Protein AF-K2Q600-F1 (afdb_monomer)

Secondary structure (DSSP, 8-state):
-HHHHHHHHH--HHHHHHHHHTSTT--HHHHHHHTT---HHHHHHHHHHHHHHHHHHHT-------------------HHHHHHHHHHHHHHHHHHHHHHSS--GGGS-HHHHHHHHHHHHHHHHHHHHHHHHHHS-TT-HHHHHHHHHHHHHHHHHHHHHHHHHHHHHHHSSPPP-PPPP-TTS-HHHHHHHHHHHHHHHHHHHHHHHHHHHHHHH---HHHHHHHHHHHHHHHHHHHHHHHHHHHHHHH-

Mean predicted aligned error: 17.0 Å

Sequence (252 aa):
MESIEKWFETLDYNNGVIIYKSLPSAKVRIIQKLERGKSNHNMAQLIKELRLYKSSIQNRSPKPSISTKPKAIPKLTTDKEISIFHKKKALKEASQESIFGSVQYGSLPPELRIRYKDAAQLFYQMCDLKFALNDLDAGSQDHSLSIQLQIEDLDTKREHIWKELHHWQNHKTFLPSSSEVFDDLTPGELFKKRNNLRSQVTKLKKRIDAYYIKVSTETDKHKIRLVERQINRSEKKLHQHTLNIDKINDLL

Radius of gyration: 34.51 Å; Cα contacts (8 Å, |Δi|>4): 132; chains: 1; bounding box: 44×88×77 Å

Solvent-accessible surface area (backbone atoms only — not comparable to full-atom values): 14732 Å² total; per-residue (Å²): 112,67,71,60,57,60,38,72,76,67,66,48,65,71,62,48,52,53,55,47,69,72,39,97,81,56,53,66,74,55,51,62,55,49,73,75,48,96,42,75,68,44,51,54,51,50,53,50,54,55,49,51,52,54,53,61,58,72,68,66,65,84,74,78,84,74,81,76,69,80,76,77,74,78,74,85,70,53,74,66,56,54,54,52,48,52,50,55,49,53,52,50,52,55,48,45,52,65,67,66,64,67,72,57,70,87,79,45,55,74,73,55,46,52,47,55,50,51,39,52,50,42,50,51,53,40,50,53,49,53,50,56,55,68,73,55,59,93,85,49,54,70,60,44,51,52,50,50,52,52,40,50,58,41,49,54,55,31,50,52,46,51,52,46,52,50,44,29,72,78,66,76,46,83,61,64,85,69,56,78,89,63,87,89,54,52,76,70,53,46,53,53,51,41,53,51,39,52,55,48,42,58,54,46,52,58,50,42,53,54,43,56,54,46,50,75,69,56,83,54,68,68,59,36,54,55,46,52,54,50,41,54,57,49,51,37,49,42,50,33,42,49,48,39,41,52,55,50,59,76,75,106

Nearest PDB structures (foldseek):
  4h8s-assembly2_C  TM=2.904E-01  e=1.903E+00  Homo sapiens
  2q13-assembly1_A-2  TM=3.273E-01  e=4.351E+00  Homo sapiens
  2z0o-assembly1_A-2  TM=3.254E-01  e=5.350E+00  Homo sapiens
  5c5b-assembly2_D  TM=3.283E-01  e=6.247E+00  Homo sapiens

Structure (mmCIF, N/CA/C/O backbone):
data_AF-K2Q600-F1
#
_entry.id   AF-K2Q600-F1
#
loop_
_atom_site.group_PDB
_atom_site.id
_atom_site.type_symbol
_atom_site.label_atom_id
_atom_site.label_alt_id
_atom_site.label_comp_id
_atom_site.label_asym_id
_atom_site.label_entity_id
_atom_site.label_seq_id
_atom_site.pdbx_PDB_ins_code
_atom_site.Cartn_x
_atom_site.Cartn_y
_atom_site.Cartn_z
_atom_site.occupancy
_atom_site.B_iso_or_equiv
_atom_site.auth_seq_id
_atom_site.auth_comp_id
_atom_site.auth_asym_id
_atom_site.auth_atom_id
_atom_site.pdbx_PDB_model_num
ATOM 1 N N . MET A 1 1 ? -8.870 59.450 32.598 1.00 59.25 1 MET A N 1
ATOM 2 C CA . MET A 1 1 ? -7.548 58.992 33.090 1.00 59.25 1 MET A CA 1
ATOM 3 C C . MET A 1 1 ? -7.452 59.240 34.587 1.00 59.25 1 MET A C 1
ATOM 5 O O . MET A 1 1 ? -7.325 58.265 35.313 1.00 59.25 1 MET A O 1
ATOM 9 N N . GLU A 1 2 ? -7.685 60.473 35.051 1.00 62.75 2 GLU A N 1
ATOM 10 C CA . GLU A 1 2 ? -7.697 60.807 36.488 1.00 62.75 2 GLU A CA 1
ATOM 11 C C . GLU A 1 2 ? -8.640 59.944 37.340 1.00 62.75 2 GLU A C 1
ATOM 13 O O . GLU A 1 2 ? -8.287 59.564 38.449 1.00 62.75 2 GLU A O 1
ATOM 18 N N . SER A 1 3 ? -9.817 59.575 36.820 1.00 72.62 3 SER A N 1
ATOM 19 C CA . SER A 1 3 ? -10.797 58.766 37.561 1.00 72.62 3 SER A CA 1
ATOM 20 C C . SER A 1 3 ? -10.318 57.341 37.866 1.00 72.62 3 SER A C 1
ATOM 22 O O . SER A 1 3 ? -10.721 56.774 38.872 1.00 72.62 3 SER A O 1
ATOM 24 N N . ILE A 1 4 ? -9.453 56.755 37.024 1.00 77.00 4 ILE A N 1
ATOM 25 C CA . ILE A 1 4 ? -8.895 55.408 37.249 1.00 77.00 4 ILE A CA 1
ATOM 26 C C . ILE A 1 4 ? -7.748 55.477 38.265 1.00 77.00 4 ILE A C 1
ATOM 28 O O . ILE A 1 4 ? -7.599 54.576 39.083 1.00 77.00 4 ILE A O 1
ATOM 32 N N . GLU A 1 5 ? -6.946 56.543 38.236 1.00 80.44 5 GLU A N 1
ATOM 33 C CA . GLU A 1 5 ? -5.821 56.726 39.163 1.00 80.44 5 GLU A CA 1
ATOM 34 C C . GLU A 1 5 ? -6.307 57.042 40.578 1.00 80.44 5 GLU A C 1
ATOM 36 O O . GLU A 1 5 ? -5.912 56.347 41.509 1.00 80.44 5 GLU A O 1
ATOM 41 N N . LYS A 1 6 ? -7.285 57.948 40.712 1.00 80.88 6 LYS A N 1
ATOM 42 C CA . LYS A 1 6 ? -7.987 58.229 41.978 1.00 80.88 6 LYS A CA 1
ATOM 43 C C . LYS A 1 6 ? -8.706 56.990 42.539 1.00 80.88 6 LYS A C 1
ATOM 45 O O . LYS A 1 6 ? -8.853 56.828 43.749 1.00 80.88 6 LYS A O 1
ATOM 50 N N . TRP A 1 7 ? -9.140 56.072 41.671 1.00 86.25 7 TRP A N 1
ATOM 51 C CA . TRP A 1 7 ? -9.742 54.811 42.109 1.00 86.25 7 TRP A CA 1
ATOM 52 C C . TRP A 1 7 ? -8.725 53.826 42.697 1.00 86.25 7 TRP A C 1
ATOM 54 O O . TRP A 1 7 ? -9.039 53.136 43.663 1.00 86.25 7 TRP A O 1
ATOM 64 N N . PHE A 1 8 ? -7.500 53.763 42.164 1.00 84.12 8 PHE A N 1
ATOM 65 C CA . PHE A 1 8 ? -6.463 52.878 42.710 1.00 84.12 8 PHE A CA 1
ATOM 66 C C . PHE A 1 8 ? -6.021 53.264 44.132 1.00 84.12 8 PHE A C 1
ATOM 68 O O . PHE A 1 8 ? -5.470 52.416 44.828 1.00 84.12 8 PHE A O 1
ATOM 75 N N . GLU A 1 9 ? -6.297 54.494 44.569 1.00 83.06 9 GLU A N 1
ATOM 76 C CA . GLU A 1 9 ? -6.053 54.967 45.938 1.00 83.06 9 GLU A CA 1
ATOM 77 C C . GLU A 1 9 ? -7.186 54.586 46.905 1.00 83.06 9 GLU A C 1
ATOM 79 O O . GLU A 1 9 ? -6.935 54.265 48.063 1.00 83.06 9 GLU A O 1
ATOM 84 N N . THR A 1 10 ? -8.435 54.585 46.432 1.00 81.19 10 THR A N 1
ATOM 85 C CA . THR A 1 10 ? -9.632 54.348 47.263 1.00 81.19 10 THR A CA 1
ATOM 86 C C . THR A 1 10 ? -10.101 52.890 47.260 1.00 81.19 10 THR A C 1
ATOM 88 O O . THR A 1 10 ? -10.713 52.443 48.227 1.00 81.19 10 THR A O 1
ATOM 91 N N . LEU A 1 11 ? -9.811 52.137 46.189 1.00 81.75 11 LEU A N 1
ATOM 92 C CA . LEU A 1 11 ? -10.137 50.714 45.995 1.00 81.75 11 LEU A CA 1
ATOM 93 C C . LEU A 1 11 ? -11.596 50.348 46.318 1.00 81.75 11 LEU A C 1
ATOM 95 O O . LEU A 1 11 ? -11.899 49.227 46.740 1.00 81.75 11 LEU A O 1
ATOM 99 N N . ASP A 1 12 ? -12.526 51.274 46.091 1.00 87.31 12 ASP A N 1
ATOM 100 C CA . ASP A 1 12 ? -13.942 51.012 46.314 1.00 87.31 12 ASP A CA 1
ATOM 101 C C . ASP A 1 12 ? -14.540 50.202 45.155 1.00 87.31 12 ASP A C 1
ATOM 103 O O . ASP A 1 12 ? -14.594 50.641 44.006 1.00 87.31 12 ASP A O 1
ATOM 107 N 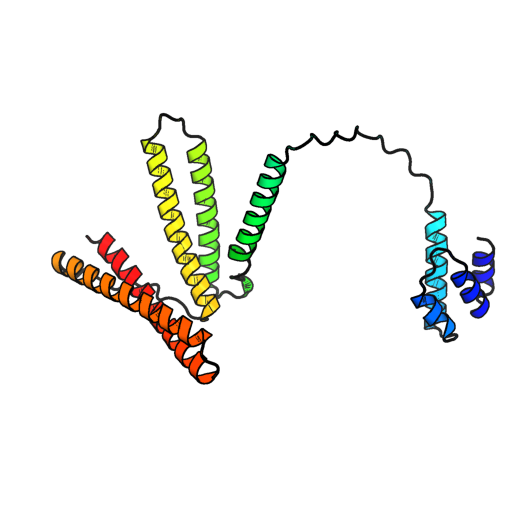N . TYR A 1 13 ? -15.013 48.995 45.455 1.00 87.56 13 TYR A N 1
ATOM 108 C CA . TYR A 1 13 ? -15.454 48.027 44.456 1.00 87.56 13 TYR A CA 1
ATOM 109 C C . TYR A 1 13 ? -16.575 48.567 43.559 1.00 87.56 13 TYR A C 1
ATOM 111 O O . TYR A 1 13 ? -16.488 48.448 42.338 1.00 87.56 13 TYR A O 1
ATOM 119 N N . ASN A 1 14 ? -17.597 49.198 44.141 1.00 85.94 14 ASN A N 1
ATOM 120 C CA . ASN A 1 14 ? -18.774 49.642 43.388 1.00 85.94 14 ASN A CA 1
ATOM 121 C C . ASN A 1 14 ? -18.412 50.755 42.398 1.00 85.94 14 ASN A C 1
ATOM 123 O O . ASN A 1 14 ? -18.767 50.688 41.220 1.00 85.94 14 ASN A O 1
ATOM 127 N N . ASN A 1 15 ? -17.613 51.720 42.855 1.00 87.12 15 ASN A N 1
ATOM 128 C CA . ASN A 1 15 ? -17.086 52.786 42.011 1.00 87.12 15 ASN A CA 1
ATOM 129 C C . ASN A 1 15 ? -16.186 52.245 40.890 1.00 87.12 15 ASN A C 1
ATOM 131 O O . ASN A 1 15 ? -16.276 52.694 39.747 1.00 87.12 15 ASN A O 1
ATOM 135 N N . GLY A 1 16 ? -15.381 51.219 41.168 1.00 86.06 16 GLY A N 1
ATOM 136 C CA . GLY A 1 16 ? -14.512 50.609 40.162 1.00 86.06 16 GLY A CA 1
ATOM 137 C C . GLY A 1 16 ? -15.280 49.889 39.053 1.00 86.06 16 GLY A C 1
ATOM 138 O O . GLY A 1 16 ? -14.900 49.978 37.884 1.00 86.06 16 GLY A O 1
ATOM 139 N N . VAL A 1 17 ? -16.397 49.231 39.382 1.00 87.38 17 VAL A N 1
ATOM 140 C CA . VAL A 1 17 ? -17.271 48.590 38.383 1.00 87.38 17 VAL A CA 1
ATOM 141 C C . VAL A 1 17 ? -17.931 49.631 37.475 1.00 87.38 17 VAL A C 1
ATOM 143 O O . VAL A 1 17 ? -17.979 49.425 36.261 1.00 87.38 17 VAL A O 1
ATOM 146 N N . ILE A 1 18 ? -18.369 50.769 38.027 1.00 87.62 18 ILE A N 1
ATOM 147 C CA . ILE A 1 18 ? -18.926 51.889 37.245 1.00 87.62 18 ILE A CA 1
ATOM 148 C C . ILE A 1 18 ? -17.869 52.446 36.287 1.00 87.62 18 ILE A C 1
ATOM 150 O O . ILE A 1 18 ? -18.133 52.607 35.092 1.00 87.62 18 ILE A O 1
ATOM 154 N N . ILE A 1 19 ? -16.648 52.664 36.785 1.00 88.00 19 ILE A N 1
ATOM 155 C CA . ILE A 1 19 ? -15.522 53.132 35.971 1.00 88.00 19 ILE A CA 1
ATOM 156 C C . ILE A 1 19 ? -15.241 52.140 34.840 1.00 88.00 19 ILE A C 1
ATOM 158 O O . ILE A 1 19 ? -15.162 52.558 33.688 1.00 88.00 19 ILE A O 1
ATOM 162 N N . TYR A 1 20 ? -15.162 50.837 35.125 1.00 88.25 20 TYR A N 1
ATOM 163 C CA . TYR A 1 20 ? -14.922 49.823 34.094 1.00 88.25 20 TYR A CA 1
ATOM 164 C C . TYR A 1 20 ? -16.042 49.775 33.047 1.00 88.25 20 TYR A C 1
ATOM 166 O O . TYR A 1 20 ? -15.752 49.702 31.857 1.00 88.25 20 TYR A O 1
ATOM 174 N N . LYS A 1 21 ? -17.311 49.886 33.460 1.00 88.81 21 LYS A N 1
ATOM 175 C CA . LYS A 1 21 ? -18.474 49.902 32.555 1.00 88.81 21 LYS A CA 1
ATOM 176 C C . LYS A 1 21 ? -18.462 51.093 31.594 1.00 88.81 21 LYS A C 1
ATOM 178 O O . LYS A 1 21 ? -18.941 50.965 30.473 1.00 88.81 21 LYS A O 1
ATOM 183 N N . SER A 1 22 ? -17.884 52.222 32.008 1.00 86.88 22 SER A N 1
ATOM 184 C CA . SER A 1 22 ? -17.743 53.416 31.164 1.00 86.88 22 SER A CA 1
ATOM 185 C C . SER A 1 22 ? -16.635 53.317 30.101 1.00 86.88 22 SER A C 1
ATOM 187 O O . SER A 1 22 ? -16.527 54.195 29.245 1.00 86.88 22 SER A O 1
ATOM 189 N N . LEU A 1 23 ? -15.795 52.271 30.127 1.00 86.56 23 LEU A N 1
ATOM 190 C CA . LEU A 1 23 ? -14.672 52.144 29.197 1.00 86.56 23 LEU A CA 1
ATOM 191 C C . LEU A 1 23 ? -15.109 51.582 27.834 1.00 86.56 23 LEU A C 1
ATOM 193 O O . LEU A 1 23 ? -15.803 50.568 27.781 1.00 86.56 23 LEU A O 1
ATOM 197 N N . PRO A 1 24 ? -14.592 52.119 26.711 1.00 81.00 24 PRO A N 1
ATOM 198 C CA . PRO A 1 24 ? -14.938 51.649 25.364 1.00 81.00 24 PRO A CA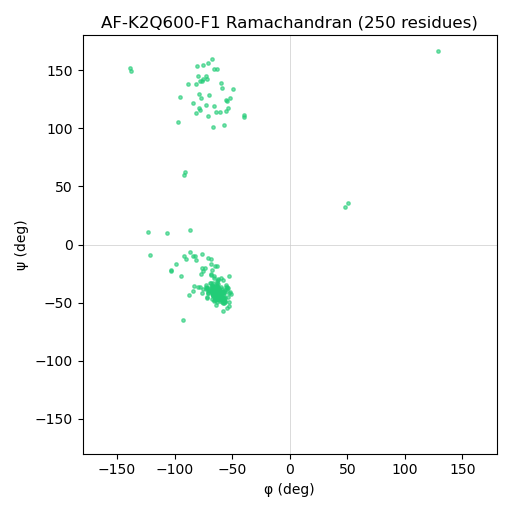 1
ATOM 199 C C . PRO A 1 24 ? -14.416 50.237 25.044 1.00 81.00 24 PRO A C 1
ATOM 201 O O . PRO A 1 24 ? -14.807 49.645 24.045 1.00 81.00 24 PRO A O 1
ATOM 204 N N . SER A 1 25 ? -13.523 49.688 25.873 1.00 80.56 25 SER A N 1
ATOM 205 C CA . SER A 1 25 ? -12.955 48.338 25.715 1.00 80.56 25 SER A CA 1
ATOM 206 C C . SER A 1 25 ? -13.509 47.318 26.720 1.00 80.56 25 SER A C 1
ATOM 208 O O . SER A 1 25 ? -12.981 46.209 26.838 1.00 80.56 25 SER A O 1
ATOM 210 N N . ALA A 1 26 ? -14.561 47.680 27.460 1.00 84.88 26 ALA A N 1
ATOM 211 C CA . ALA A 1 26 ? -15.106 46.845 28.518 1.00 84.88 26 ALA A CA 1
ATOM 212 C C . ALA A 1 26 ? -15.804 45.597 27.958 1.00 84.88 26 ALA A C 1
ATOM 214 O O . ALA A 1 26 ? -16.673 45.663 27.087 1.00 84.88 26 ALA A O 1
ATOM 215 N N . LYS A 1 27 ? -15.439 44.423 28.480 1.00 89.94 27 LYS A N 1
ATOM 216 C CA . LYS A 1 27 ? -16.028 43.151 28.043 1.00 89.94 27 LYS A CA 1
ATOM 217 C C . LYS A 1 27 ? -17.336 42.899 28.788 1.00 89.94 27 LYS A C 1
ATOM 219 O O . LYS A 1 27 ? -17.331 42.731 30.007 1.00 89.94 27 LYS A O 1
ATOM 224 N N . VAL A 1 28 ? -18.434 42.743 28.046 1.00 87.62 28 VAL A N 1
ATOM 225 C CA . VAL A 1 28 ? -19.791 42.506 28.588 1.00 87.62 28 VAL A CA 1
ATOM 226 C C . VAL A 1 28 ? -19.833 41.346 29.592 1.00 87.62 28 VAL A C 1
ATOM 228 O O . VAL A 1 28 ? -20.407 41.474 30.670 1.00 87.62 28 VAL A O 1
ATOM 231 N N . ARG A 1 29 ? -19.149 40.231 29.295 1.00 88.31 29 ARG A N 1
ATOM 232 C CA . ARG A 1 29 ? -19.084 39.057 30.190 1.00 88.31 29 ARG A CA 1
ATOM 233 C C . ARG A 1 29 ? -18.406 39.350 31.532 1.00 88.31 29 ARG A C 1
ATOM 235 O O . ARG A 1 29 ? -18.740 38.727 32.535 1.00 88.31 29 ARG A O 1
ATOM 242 N N . ILE A 1 30 ? -17.437 40.266 31.554 1.00 87.25 30 ILE A N 1
ATOM 243 C CA . ILE A 1 30 ? -16.732 40.649 32.782 1.00 87.25 30 ILE A CA 1
ATOM 244 C C . ILE A 1 30 ? -17.624 41.566 33.616 1.00 87.25 30 ILE A C 1
ATOM 246 O O . ILE A 1 30 ? -17.748 41.337 34.813 1.00 87.25 30 ILE A O 1
ATOM 250 N N . ILE A 1 31 ? -18.318 42.518 32.988 1.00 87.75 31 ILE A N 1
ATOM 251 C CA . ILE A 1 31 ? -19.280 43.404 33.665 1.00 87.75 31 ILE A CA 1
ATOM 252 C C . ILE A 1 31 ? -20.360 42.579 34.376 1.00 87.75 31 ILE A C 1
ATOM 254 O O . ILE A 1 31 ? -20.530 42.716 35.582 1.00 87.75 31 ILE A O 1
ATOM 258 N N . GLN A 1 32 ? -20.990 41.632 33.673 1.00 88.88 32 GLN A N 1
ATOM 259 C CA . GLN A 1 32 ? -22.006 40.744 34.256 1.00 88.88 32 GLN A CA 1
ATOM 260 C C . GLN A 1 32 ? -21.486 39.931 35.448 1.00 88.88 32 GLN A C 1
ATOM 262 O O . GLN A 1 32 ? -22.247 39.582 36.345 1.00 88.88 32 GLN A O 1
ATOM 267 N N . LYS A 1 33 ? -20.193 39.588 35.463 1.00 88.69 33 LYS A N 1
ATOM 268 C CA . LYS A 1 33 ? -19.569 38.861 36.574 1.00 88.69 33 LYS A CA 1
ATOM 269 C C . LYS A 1 33 ? -19.268 39.780 37.760 1.00 88.69 33 LYS A C 1
ATOM 271 O O . LYS A 1 33 ? -19.411 39.346 38.899 1.00 88.69 33 LYS A O 1
ATOM 276 N N . LEU A 1 34 ? -18.863 41.020 37.495 1.00 88.19 34 LEU A N 1
ATOM 277 C CA . LEU A 1 34 ? -18.576 42.023 38.518 1.00 88.19 34 LEU A CA 1
ATOM 278 C C . LEU A 1 34 ? -19.861 42.549 39.186 1.00 88.19 34 LEU A C 1
ATOM 280 O O . LEU A 1 34 ? -19.870 42.765 40.397 1.00 88.19 34 LEU A O 1
ATOM 284 N N . GLU A 1 35 ? -20.962 42.661 38.439 1.00 88.12 35 GLU A N 1
ATOM 285 C CA . GLU A 1 35 ? -22.285 43.065 38.950 1.00 88.12 35 GLU A CA 1
ATOM 286 C C . GLU A 1 35 ? -22.919 42.018 39.891 1.00 88.12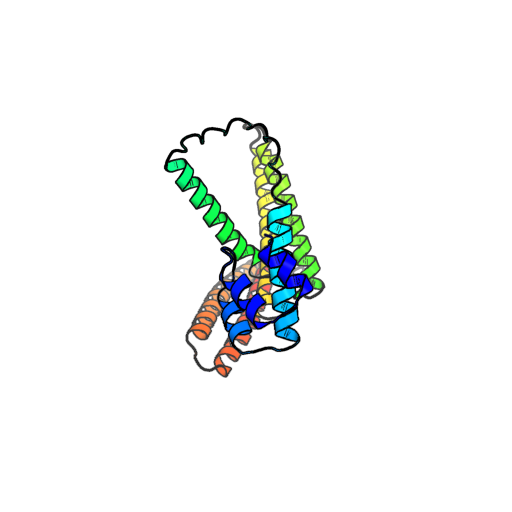 35 GLU A C 1
ATOM 288 O O . GLU A 1 35 ? -23.798 42.357 40.676 1.00 88.12 35 GLU A O 1
ATOM 293 N N . ARG A 1 36 ? -22.442 40.760 39.894 1.00 86.19 36 ARG A N 1
ATOM 294 C CA . ARG A 1 36 ? -22.919 39.702 40.815 1.00 86.19 36 ARG A CA 1
ATOM 295 C C . ARG A 1 36 ? -22.499 39.903 42.274 1.00 86.19 36 ARG A C 1
ATOM 297 O O . ARG A 1 36 ? -22.994 39.189 43.138 1.00 86.19 36 ARG A O 1
ATOM 304 N N . GLY A 1 37 ? -21.582 40.830 42.545 1.00 85.81 37 GLY A N 1
ATOM 305 C CA . GLY A 1 37 ? -21.183 41.200 43.901 1.00 85.81 37 GLY A CA 1
ATOM 306 C C . GLY A 1 37 ? -19.675 41.175 44.147 1.00 85.81 37 GLY A C 1
ATOM 307 O O . GLY A 1 37 ? -18.882 40.644 43.359 1.00 85.81 37 GLY A O 1
ATOM 308 N N . LYS A 1 38 ? -19.282 41.775 45.277 1.00 87.94 38 LYS A N 1
ATOM 309 C CA . LYS A 1 38 ? -17.887 41.893 45.705 1.00 87.94 38 LYS A CA 1
ATOM 310 C C . LYS A 1 38 ? -17.368 40.538 46.188 1.00 87.94 38 LYS A C 1
ATOM 312 O O . LYS A 1 38 ? -17.861 39.967 47.152 1.00 87.94 38 LYS A O 1
ATOM 317 N N . SER A 1 39 ? -16.325 40.054 45.525 1.00 90.00 39 SER A N 1
ATOM 318 C CA . SER A 1 39 ? -15.538 38.882 45.916 1.00 90.00 39 SER A CA 1
ATOM 319 C C . SER A 1 39 ? -14.064 39.195 45.683 1.00 90.00 39 SER A C 1
ATOM 321 O O . SER A 1 39 ? -13.747 39.970 44.779 1.00 90.00 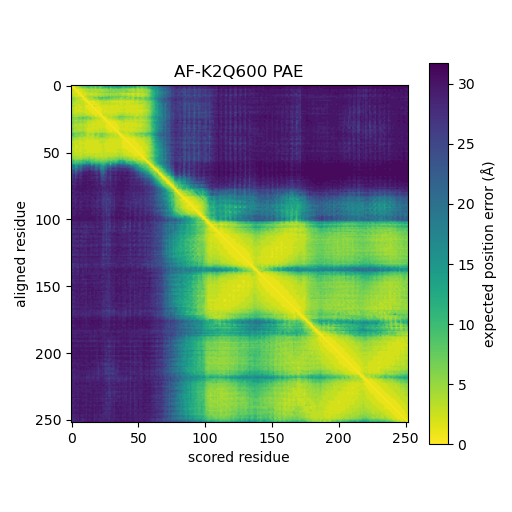39 SER A O 1
ATOM 323 N N . ASN A 1 40 ? -13.156 38.578 46.442 1.00 87.31 40 ASN A N 1
ATOM 324 C CA . ASN A 1 40 ? -11.709 38.753 46.259 1.00 87.31 40 ASN A CA 1
ATOM 325 C C . ASN A 1 40 ? -11.279 38.450 44.815 1.00 87.31 40 ASN A C 1
ATOM 327 O O . ASN A 1 40 ? -10.487 39.187 44.228 1.00 87.31 40 ASN A O 1
ATOM 331 N N . HIS A 1 41 ? -11.884 37.426 44.204 1.00 88.12 41 HIS A N 1
ATOM 332 C CA . HIS A 1 41 ? -11.658 37.076 42.800 1.00 88.12 41 HIS A CA 1
ATOM 333 C C . HIS A 1 41 ? -12.111 38.187 41.845 1.00 88.12 41 HIS A C 1
ATOM 335 O O . HIS A 1 41 ? -11.408 38.543 40.901 1.00 88.12 41 HIS A O 1
ATOM 341 N N . ASN A 1 42 ? -13.293 38.751 42.092 1.00 89.06 42 ASN A N 1
ATOM 342 C CA . ASN A 1 42 ? -13.860 39.812 41.266 1.00 89.06 42 ASN A CA 1
ATOM 343 C C . ASN A 1 42 ? -13.084 41.126 41.422 1.00 89.06 42 ASN A C 1
ATOM 345 O O . ASN A 1 42 ? -12.849 41.815 40.433 1.00 89.06 42 ASN A O 1
ATOM 349 N N . MET A 1 43 ? -12.616 41.436 42.631 1.00 88.50 43 MET A N 1
ATOM 350 C CA . MET A 1 43 ? -11.763 42.594 42.892 1.00 88.50 43 MET A CA 1
ATOM 351 C C . MET A 1 43 ? -10.427 42.481 42.147 1.00 88.50 43 MET A C 1
ATOM 353 O O . MET A 1 43 ? -10.026 43.408 41.446 1.00 88.50 43 MET A O 1
ATOM 357 N N . ALA A 1 44 ? -9.770 41.320 42.216 1.00 88.94 44 ALA A N 1
ATOM 358 C CA . ALA A 1 44 ? -8.534 41.071 41.475 1.00 88.94 44 ALA A CA 1
ATOM 359 C C . ALA A 1 44 ? -8.741 41.173 39.952 1.00 88.94 44 ALA A C 1
ATOM 361 O O . ALA A 1 44 ? -7.908 41.740 39.240 1.00 88.94 44 ALA A O 1
ATOM 362 N N . GLN A 1 45 ? -9.875 40.673 39.452 1.00 90.44 45 GLN A N 1
ATOM 363 C CA . GLN A 1 45 ? -10.230 40.762 38.037 1.00 90.44 45 GLN A CA 1
ATOM 364 C C . GLN A 1 45 ? -10.454 42.215 37.589 1.00 90.44 45 GLN A C 1
ATOM 366 O O . GLN A 1 45 ? -9.968 42.606 36.529 1.00 90.44 45 GLN A O 1
ATOM 371 N N . LEU A 1 46 ? -11.146 43.019 38.400 1.00 90.12 46 LEU A N 1
ATOM 372 C CA . LEU A 1 46 ? -11.381 44.439 38.142 1.00 90.12 46 LEU A CA 1
ATOM 373 C C . LEU A 1 46 ? -10.065 45.231 38.100 1.00 90.12 46 LEU A C 1
ATOM 375 O O . LEU A 1 46 ? -9.813 45.965 37.145 1.00 90.12 46 LEU A O 1
ATOM 379 N N . ILE A 1 47 ? -9.184 45.007 39.080 1.00 89.56 47 ILE A N 1
ATOM 380 C CA . ILE A 1 47 ? -7.841 45.609 39.140 1.00 89.56 47 ILE A CA 1
ATOM 381 C C . ILE A 1 47 ? -7.032 45.269 37.885 1.00 89.56 47 ILE A C 1
ATOM 383 O O . ILE A 1 47 ? -6.410 46.149 37.283 1.00 89.56 47 ILE A O 1
ATOM 387 N N . LYS A 1 48 ? -7.047 43.997 37.470 1.00 91.44 48 LYS A N 1
ATOM 388 C CA . LYS A 1 48 ? -6.323 43.527 36.284 1.00 91.44 48 LYS A CA 1
ATOM 389 C C . LYS A 1 48 ? -6.796 44.240 35.020 1.00 91.44 48 LYS A C 1
ATOM 391 O O . LYS A 1 48 ? -5.970 44.719 34.249 1.00 91.44 48 LYS A O 1
ATOM 396 N N . GLU A 1 49 ? -8.105 44.317 34.809 1.00 88.62 49 GLU A N 1
ATOM 397 C CA . GLU A 1 49 ? -8.681 44.918 33.603 1.00 88.62 49 GLU A CA 1
ATOM 398 C C . GLU A 1 49 ? -8.453 46.440 33.549 1.00 88.62 49 GLU A C 1
ATOM 400 O O . GLU A 1 49 ? -8.063 46.965 32.504 1.00 88.62 49 GLU A O 1
ATOM 405 N N . LEU A 1 50 ? -8.579 47.147 34.678 1.00 87.50 50 LEU A N 1
ATOM 406 C CA . LEU A 1 50 ? -8.270 48.582 34.749 1.00 87.50 50 LEU A CA 1
ATOM 407 C C . LEU A 1 50 ? -6.774 48.870 34.535 1.00 87.50 50 LEU A C 1
ATOM 409 O O . LEU A 1 50 ? -6.421 49.842 33.863 1.00 87.50 50 LEU A O 1
ATOM 413 N N . ARG A 1 51 ? -5.881 48.000 35.030 1.00 87.38 51 ARG A N 1
ATOM 414 C CA . ARG A 1 51 ? -4.431 48.108 34.791 1.00 87.38 51 ARG A CA 1
ATOM 415 C C . ARG A 1 51 ? -4.078 47.865 33.322 1.00 87.38 51 ARG A C 1
ATOM 417 O O . ARG A 1 51 ? -3.293 48.621 32.760 1.00 87.38 51 ARG A O 1
ATOM 424 N N . LEU A 1 52 ? -4.692 46.867 32.684 1.00 85.94 52 LEU A N 1
ATOM 425 C CA . LEU A 1 52 ? -4.516 46.603 31.251 1.00 85.94 52 LEU A CA 1
ATOM 426 C C . LEU A 1 52 ? -4.951 47.796 30.401 1.00 85.94 52 LEU A C 1
ATOM 428 O O . LEU A 1 52 ? -4.249 48.166 29.460 1.00 85.94 52 LEU A O 1
ATOM 432 N N . TYR A 1 53 ? -6.073 48.429 30.751 1.00 82.62 53 TYR A N 1
ATOM 433 C CA . TYR A 1 53 ? -6.535 49.621 30.049 1.00 82.62 53 TYR A CA 1
ATOM 434 C C . TYR A 1 53 ? -5.565 50.798 30.216 1.00 82.62 53 TYR A C 1
ATOM 436 O O . TYR A 1 53 ? -5.215 51.448 29.229 1.00 82.62 53 TYR A O 1
ATOM 444 N N . LYS A 1 54 ? -5.047 51.013 31.434 1.00 81.81 54 LYS A N 1
ATOM 445 C CA . LYS A 1 54 ? -4.006 52.017 31.706 1.00 81.81 54 LYS A CA 1
ATOM 446 C C . LYS A 1 54 ? -2.764 51.789 30.832 1.00 81.81 54 LYS A C 1
ATOM 448 O O . LYS A 1 54 ? -2.319 52.708 30.147 1.00 81.81 54 LYS A O 1
ATOM 453 N N . SER A 1 55 ? -2.258 50.556 30.777 1.00 77.88 55 SER A N 1
ATOM 454 C CA . SER A 1 55 ? -1.089 50.200 29.959 1.00 77.88 55 SER A CA 1
ATOM 455 C C . SER A 1 55 ? -1.357 50.290 28.451 1.00 77.88 55 SER A C 1
ATOM 457 O O . SER A 1 55 ? -0.484 50.695 27.687 1.00 77.88 55 SER A O 1
ATOM 459 N N . SER A 1 56 ? -2.570 49.957 27.999 1.00 72.06 56 SER A N 1
ATOM 460 C CA . SER A 1 56 ? -2.944 50.035 26.582 1.00 72.06 56 SER A CA 1
ATOM 461 C C . SER A 1 56 ? -3.022 51.470 26.057 1.00 72.06 56 SER A C 1
ATOM 463 O O . SER A 1 56 ? -2.869 51.671 24.851 1.00 72.06 56 SER A O 1
ATOM 465 N N . ILE A 1 57 ? -3.286 52.453 26.922 1.00 65.50 57 ILE A N 1
ATOM 466 C CA . ILE A 1 57 ? -3.308 53.872 26.545 1.00 65.50 57 ILE A CA 1
ATOM 467 C C . ILE A 1 57 ? -1.893 54.459 26.570 1.00 65.50 57 ILE A C 1
ATOM 469 O O . ILE A 1 57 ? -1.537 55.193 25.653 1.00 65.50 57 ILE A O 1
ATOM 473 N N . GLN A 1 58 ? -1.066 54.091 27.555 1.00 61.97 58 GLN A N 1
ATOM 474 C CA . GLN A 1 58 ? 0.325 54.563 27.6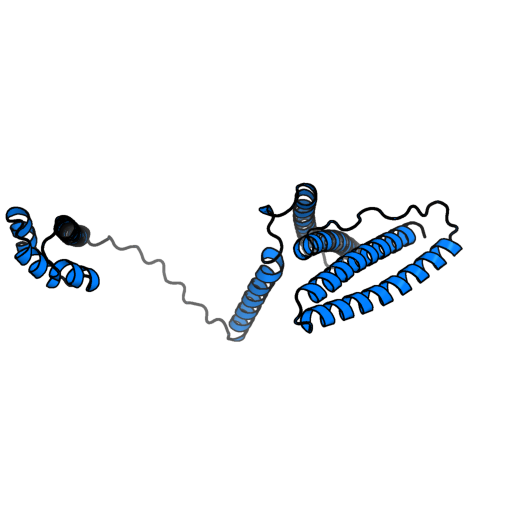59 1.00 61.97 58 GLN A CA 1
ATOM 475 C C . GLN A 1 58 ? 1.221 54.071 26.506 1.00 61.97 58 GLN A C 1
ATOM 477 O O . GLN A 1 58 ? 2.146 54.770 26.111 1.00 61.97 58 GLN A O 1
ATOM 482 N N . ASN A 1 59 ? 0.902 52.925 25.897 1.00 55.97 59 ASN A N 1
ATOM 483 C CA . ASN A 1 59 ? 1.647 52.369 24.759 1.00 55.97 59 ASN A CA 1
ATOM 484 C C . ASN A 1 59 ? 1.197 52.896 23.379 1.00 55.97 59 ASN A C 1
ATOM 486 O O . ASN A 1 59 ? 1.593 52.346 22.349 1.00 55.97 59 ASN A O 1
ATOM 490 N N . ARG A 1 60 ? 0.378 53.957 23.325 1.00 50.78 60 ARG A N 1
ATOM 491 C CA . ARG A 1 60 ? 0.072 54.687 22.083 1.00 50.78 60 ARG A CA 1
ATOM 492 C C . ARG A 1 60 ? 1.053 55.845 21.880 1.00 50.78 60 ARG A C 1
ATOM 494 O O . ARG A 1 60 ? 0.651 57.002 21.843 1.00 50.78 60 ARG A O 1
ATOM 501 N N . SER A 1 61 ? 2.339 55.545 21.725 1.00 49.44 61 SER A N 1
ATOM 502 C CA . SER A 1 61 ? 3.235 56.461 21.015 1.00 49.44 61 SER A CA 1
ATOM 503 C C . SER A 1 61 ? 2.977 56.332 19.502 1.00 49.44 61 SER A C 1
ATOM 505 O O . SER A 1 61 ? 2.711 55.224 19.019 1.00 49.44 61 SER A O 1
ATOM 507 N N . PRO A 1 62 ? 2.995 57.430 18.723 1.00 49.97 62 PRO A N 1
ATOM 508 C CA . PRO A 1 62 ? 2.886 57.341 17.273 1.00 49.97 62 PRO A CA 1
ATOM 509 C C . PRO A 1 62 ? 4.114 56.591 16.747 1.00 49.97 62 PRO A C 1
ATOM 511 O O . PRO A 1 62 ? 5.246 57.051 16.883 1.00 49.97 62 PRO A O 1
ATOM 514 N N . LYS A 1 63 ? 3.901 55.398 16.179 1.00 45.88 63 LYS A N 1
ATOM 515 C CA . LYS A 1 63 ? 4.974 54.655 15.510 1.00 45.88 63 LYS A CA 1
ATOM 516 C C . LYS A 1 63 ? 5.539 55.515 14.368 1.00 45.88 63 LYS A C 1
ATOM 518 O O . LYS A 1 63 ? 4.741 56.055 13.598 1.00 45.88 63 LYS A O 1
ATOM 523 N N . PRO A 1 64 ? 6.872 55.621 14.220 1.00 43.12 64 PRO A N 1
ATOM 524 C CA . PRO A 1 64 ? 7.470 56.292 13.076 1.00 43.12 64 PRO A CA 1
ATOM 525 C C . PRO A 1 64 ? 7.046 55.597 11.777 1.00 43.12 64 PRO A C 1
ATOM 527 O O . PRO A 1 64 ? 6.961 54.369 11.706 1.00 43.12 64 PRO A O 1
ATOM 530 N N . SER A 1 65 ? 6.750 56.429 10.778 1.00 43.47 65 SER A N 1
ATOM 531 C CA . SER A 1 65 ? 6.407 56.078 9.400 1.00 43.47 65 SER A CA 1
ATOM 532 C C . SER A 1 65 ? 7.264 54.922 8.878 1.00 43.47 65 SER A C 1
ATOM 534 O O . SER A 1 65 ? 8.462 55.066 8.632 1.00 43.47 65 SER A O 1
ATOM 536 N N . ILE A 1 66 ? 6.639 53.757 8.707 1.00 47.97 66 ILE A N 1
ATOM 537 C CA . ILE A 1 66 ? 7.203 52.675 7.907 1.00 47.97 66 ILE A CA 1
ATOM 538 C C . ILE A 1 66 ? 7.101 53.150 6.461 1.00 47.97 66 ILE A C 1
ATOM 540 O O . ILE A 1 66 ? 5.999 53.257 5.924 1.00 47.97 66 ILE A O 1
ATOM 544 N N . SER A 1 67 ? 8.256 53.438 5.858 1.00 49.44 67 SER A N 1
ATOM 545 C CA . SER A 1 67 ? 8.425 53.637 4.419 1.00 49.44 67 SER A CA 1
ATOM 546 C C . SER A 1 67 ? 7.572 52.624 3.652 1.00 49.44 67 SER A C 1
ATOM 548 O O . SER A 1 67 ? 7.799 51.410 3.703 1.00 49.44 67 SER A O 1
ATOM 550 N N . THR A 1 68 ? 6.542 53.123 2.974 1.00 48.69 68 THR A N 1
ATOM 551 C CA . THR A 1 68 ? 5.737 52.336 2.052 1.00 48.69 68 THR A CA 1
ATOM 552 C C . THR A 1 68 ? 6.623 51.957 0.879 1.00 48.69 68 THR A C 1
ATOM 554 O O . THR A 1 68 ? 6.820 52.748 -0.042 1.00 48.69 68 THR A O 1
ATOM 557 N N . LYS A 1 69 ? 7.120 50.717 0.875 1.00 59.09 69 LYS A N 1
ATOM 558 C CA . LYS A 1 69 ? 7.427 50.047 -0.391 1.00 59.09 69 LYS A CA 1
ATOM 559 C C . LYS A 1 69 ? 6.189 50.192 -1.290 1.00 59.09 69 LYS A C 1
ATOM 561 O O . LYS A 1 69 ? 5.080 49.982 -0.782 1.00 59.09 69 LYS A O 1
ATOM 566 N N . PRO A 1 70 ? 6.331 50.561 -2.575 1.00 54.97 70 PRO A N 1
ATOM 567 C CA . PRO A 1 70 ? 5.180 50.659 -3.458 1.00 54.97 70 PRO A CA 1
ATOM 568 C C . PRO A 1 70 ? 4.444 49.318 -3.440 1.00 54.97 70 PRO A C 1
ATOM 570 O O . PRO A 1 70 ? 5.045 48.265 -3.665 1.00 54.97 70 PRO A O 1
ATOM 573 N N . LYS A 1 71 ? 3.147 49.349 -3.104 1.00 56.28 71 LYS A N 1
ATOM 574 C CA . LYS A 1 71 ? 2.267 48.190 -3.263 1.00 56.28 71 LYS A CA 1
ATOM 575 C C . LYS A 1 71 ? 2.365 47.777 -4.724 1.00 56.28 71 LYS A C 1
ATOM 577 O O . LYS A 1 71 ? 1.971 48.544 -5.599 1.00 56.28 71 LYS A O 1
ATOM 582 N N . ALA A 1 72 ? 2.897 46.583 -4.973 1.00 56.56 72 ALA A N 1
ATOM 583 C CA . ALA A 1 72 ? 2.798 45.964 -6.280 1.00 56.56 72 ALA A CA 1
ATOM 584 C C . ALA A 1 72 ? 1.314 45.945 -6.658 1.00 56.56 72 ALA A C 1
ATOM 586 O O . ALA A 1 72 ? 0.493 45.366 -5.944 1.00 56.56 72 ALA A O 1
ATOM 587 N N . ILE A 1 73 ? 0.976 46.647 -7.737 1.00 62.34 73 ILE A N 1
ATOM 588 C CA . ILE A 1 73 ? -0.344 46.581 -8.353 1.00 62.34 73 ILE A CA 1
ATOM 589 C C . ILE A 1 73 ? -0.590 45.092 -8.632 1.00 62.34 73 ILE A C 1
ATOM 591 O O . ILE A 1 73 ? 0.261 44.468 -9.279 1.00 62.34 73 ILE A O 1
ATOM 595 N N . PRO A 1 74 ? -1.673 44.477 -8.121 1.00 57.00 74 PRO A N 1
ATOM 596 C CA . PRO A 1 74 ? -1.982 43.105 -8.478 1.00 57.00 74 PRO A CA 1
ATOM 597 C C . PRO A 1 74 ? -2.190 43.076 -9.991 1.00 57.00 74 PRO A C 1
ATOM 599 O O . PRO A 1 74 ? -3.099 43.721 -10.512 1.00 57.00 74 PRO A O 1
ATOM 602 N N . LYS A 1 75 ? -1.301 42.379 -10.708 1.00 61.56 75 LYS A N 1
ATOM 603 C CA . LYS A 1 75 ? -1.503 42.081 -12.127 1.00 61.56 75 LYS A CA 1
ATOM 604 C C . LYS A 1 75 ? -2.889 41.445 -12.243 1.00 61.56 75 LYS A C 1
ATOM 606 O O . LYS A 1 75 ? -3.1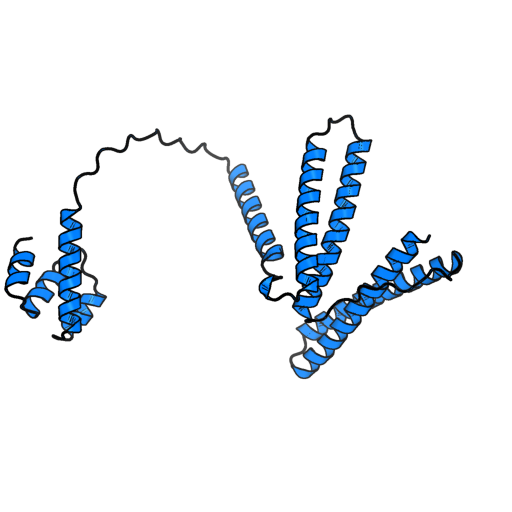59 40.489 -11.513 1.00 61.56 75 LYS A O 1
ATOM 611 N N . LEU A 1 76 ? -3.758 41.994 -13.100 1.00 50.12 76 LEU A N 1
ATOM 612 C CA . LEU A 1 76 ? -5.036 41.364 -13.425 1.00 50.12 76 LEU A CA 1
ATOM 613 C C . LEU A 1 76 ? -4.721 39.965 -13.959 1.00 50.12 76 LEU A C 1
ATOM 615 O O . LEU A 1 76 ? -4.238 39.815 -15.077 1.00 50.12 76 LEU A O 1
ATOM 619 N N . THR A 1 77 ? -4.924 38.960 -13.115 1.00 59.09 77 THR A N 1
ATOM 620 C CA . THR A 1 77 ? -4.854 37.559 -13.511 1.00 59.09 77 THR A CA 1
ATOM 621 C C . THR A 1 77 ? -6.154 37.272 -14.239 1.00 59.09 77 THR A C 1
ATOM 623 O O . THR A 1 77 ? -7.235 37.589 -13.745 1.00 59.09 77 THR A O 1
ATOM 626 N N . THR A 1 78 ? -6.053 36.760 -15.459 1.00 64.81 78 THR A N 1
ATOM 627 C CA . THR A 1 78 ? -7.244 36.436 -16.256 1.00 64.81 78 THR A CA 1
ATOM 628 C C . THR A 1 78 ? -8.021 35.303 -15.579 1.00 64.81 78 THR A C 1
ATOM 630 O O . THR A 1 78 ? -7.424 34.443 -14.931 1.00 64.81 78 THR A O 1
ATOM 633 N N . ASP A 1 79 ? -9.346 35.241 -15.749 1.00 65.62 79 ASP A N 1
ATOM 634 C CA . ASP A 1 79 ? -10.207 34.221 -15.111 1.00 65.62 79 ASP A CA 1
ATOM 635 C C . ASP A 1 79 ? -9.726 32.776 -15.355 1.00 65.62 79 ASP A C 1
ATOM 637 O O . ASP A 1 79 ? -9.898 31.880 -14.523 1.00 65.62 79 ASP A O 1
ATOM 641 N N . LYS A 1 80 ? -9.030 32.549 -16.478 1.00 64.00 80 LYS A N 1
ATOM 642 C CA . LYS A 1 80 ? -8.365 31.280 -16.800 1.00 64.00 80 LYS A CA 1
ATOM 643 C C . LYS A 1 80 ? -7.247 30.940 -15.810 1.00 64.00 80 LYS A C 1
ATOM 645 O O . LYS A 1 80 ? -7.199 29.809 -15.331 1.00 64.00 80 LYS A O 1
ATOM 650 N N . GLU A 1 81 ? -6.393 31.888 -15.445 1.00 66.62 81 GLU A N 1
ATOM 651 C CA . GLU A 1 81 ? -5.288 31.684 -14.497 1.00 66.62 81 GLU A CA 1
ATOM 652 C C . GLU A 1 81 ? -5.800 31.419 -13.075 1.00 66.62 81 GLU A C 1
ATOM 654 O O . GLU A 1 81 ? -5.290 30.530 -12.387 1.00 66.62 81 GLU A O 1
ATOM 659 N N . ILE A 1 82 ? -6.875 32.107 -12.676 1.00 66.94 82 ILE A N 1
ATOM 660 C CA . ILE A 1 82 ? -7.566 31.896 -11.395 1.00 66.94 82 ILE A CA 1
ATOM 661 C C . ILE A 1 82 ? -8.161 30.480 -11.344 1.00 66.94 82 ILE A C 1
ATOM 663 O O . ILE A 1 82 ? -7.954 29.745 -10.375 1.00 66.94 82 ILE A O 1
ATOM 667 N N . SER A 1 83 ? -8.818 30.038 -12.422 1.00 72.44 83 SER A N 1
ATOM 668 C CA . SER A 1 83 ? -9.382 28.683 -12.508 1.00 72.44 83 SER A CA 1
ATOM 669 C C . SER A 1 83 ? -8.311 27.581 -12.444 1.00 72.44 83 SER A C 1
ATOM 671 O O . SER A 1 83 ? -8.509 26.556 -11.788 1.00 72.44 83 SER A O 1
ATOM 673 N N . ILE A 1 84 ? -7.144 27.800 -13.063 1.00 73.56 84 ILE A N 1
ATOM 674 C CA . ILE A 1 84 ? -6.007 26.868 -13.021 1.00 73.56 84 ILE A CA 1
ATOM 675 C C . ILE A 1 84 ? -5.421 26.808 -11.608 1.00 73.56 84 ILE A C 1
ATOM 677 O O . ILE A 1 84 ? -5.105 25.721 -11.120 1.00 73.56 84 ILE A O 1
ATOM 681 N N . PHE A 1 85 ? -5.302 27.949 -10.929 1.00 75.44 85 PHE A N 1
ATOM 682 C CA . PHE A 1 85 ? -4.811 28.009 -9.556 1.00 75.44 85 PHE A CA 1
ATOM 683 C C . PHE A 1 85 ? -5.734 27.269 -8.580 1.00 75.44 85 PHE A C 1
ATOM 685 O O . PHE A 1 85 ? -5.258 26.440 -7.801 1.00 75.44 85 PHE A O 1
ATOM 692 N N . HIS A 1 86 ? -7.050 27.489 -8.662 1.00 75.88 86 HIS A N 1
ATOM 693 C CA . HIS A 1 86 ? -8.019 26.767 -7.834 1.00 75.88 86 HIS A CA 1
ATOM 694 C C . HIS A 1 86 ? -8.006 25.261 -8.105 1.00 75.88 86 HIS A C 1
ATOM 696 O O . HIS A 1 86 ? -8.006 24.482 -7.154 1.00 75.88 86 HIS A O 1
ATOM 702 N N . LYS A 1 87 ? -7.897 24.837 -9.373 1.00 78.44 87 LYS A N 1
ATOM 703 C CA . LYS A 1 87 ? -7.735 23.416 -9.725 1.00 78.44 87 LYS A CA 1
ATOM 704 C C . LYS A 1 87 ? -6.463 22.818 -9.127 1.00 78.44 87 LYS A C 1
ATOM 706 O O . LYS A 1 87 ? -6.523 21.757 -8.518 1.00 78.44 87 LYS A O 1
ATOM 711 N N . LYS A 1 88 ? -5.320 23.502 -9.246 1.00 81.00 88 LYS A N 1
ATOM 712 C CA . LYS A 1 88 ? -4.049 23.045 -8.654 1.00 81.00 88 LYS A CA 1
ATOM 713 C C . LYS A 1 88 ? -4.129 22.948 -7.131 1.00 81.00 88 LYS A C 1
ATOM 715 O O . LYS A 1 88 ? -3.617 21.992 -6.557 1.00 81.00 88 LYS A O 1
ATOM 720 N N . LYS A 1 89 ? -4.779 23.915 -6.480 1.00 81.31 89 LYS A N 1
ATOM 721 C CA . LYS A 1 89 ? -4.977 23.915 -5.029 1.00 81.31 89 LYS A CA 1
ATOM 722 C C . LYS A 1 89 ? -5.876 22.759 -4.580 1.00 81.31 89 LYS A C 1
ATOM 724 O O . LYS A 1 89 ? -5.470 22.013 -3.699 1.00 81.31 89 LYS A O 1
ATOM 729 N N . ALA A 1 90 ? -7.015 22.557 -5.240 1.00 81.31 90 ALA A N 1
ATOM 730 C CA . ALA A 1 90 ? -7.926 21.451 -4.948 1.00 81.31 90 ALA A CA 1
ATOM 731 C C . ALA A 1 90 ? -7.262 20.079 -5.162 1.00 81.31 90 ALA A C 1
ATOM 733 O O . ALA A 1 90 ? -7.393 19.192 -4.327 1.00 81.31 90 ALA A O 1
ATOM 734 N N . LEU A 1 91 ? -6.482 19.915 -6.239 1.00 80.25 91 LEU A N 1
ATOM 735 C CA . LEU A 1 91 ? -5.707 18.693 -6.485 1.00 80.25 91 LEU A CA 1
ATOM 736 C C . LEU A 1 91 ? -4.651 18.449 -5.401 1.00 80.25 91 LEU A C 1
ATOM 738 O O . LEU A 1 91 ? -4.447 17.311 -4.985 1.00 80.25 91 LEU A O 1
ATOM 742 N N . LYS A 1 92 ? -3.991 19.510 -4.924 1.00 75.06 92 LYS A N 1
ATOM 743 C CA . LYS A 1 92 ? -3.013 19.419 -3.836 1.00 75.06 92 LYS A CA 1
ATOM 744 C C . LYS A 1 92 ? -3.673 19.010 -2.518 1.00 75.06 92 LYS A C 1
ATOM 746 O O . LYS A 1 92 ? -3.132 18.153 -1.829 1.00 75.06 92 LYS A O 1
ATOM 751 N N . GLU A 1 93 ? -4.817 19.599 -2.184 1.00 75.69 93 GLU A N 1
ATOM 752 C CA . GLU A 1 93 ? -5.587 19.269 -0.976 1.00 75.69 93 GLU A CA 1
ATOM 753 C C . GLU A 1 93 ? -6.098 17.819 -1.030 1.00 75.69 93 GLU A C 1
ATOM 755 O O . GLU A 1 93 ? -5.816 17.042 -0.120 1.00 75.69 93 GLU A O 1
ATOM 760 N N . ALA A 1 94 ? -6.699 17.397 -2.148 1.00 74.50 94 ALA A N 1
ATOM 761 C CA . ALA A 1 94 ? -7.146 16.015 -2.350 1.00 74.50 94 ALA A CA 1
ATOM 762 C C . ALA A 1 94 ? -5.990 14.996 -2.292 1.00 74.50 94 ALA A C 1
ATOM 764 O O . ALA A 1 94 ? -6.115 13.917 -1.712 1.00 74.50 94 ALA A O 1
ATOM 765 N N . SER A 1 95 ? -4.832 15.342 -2.865 1.00 67.44 95 SER A N 1
ATOM 766 C CA . SER A 1 95 ? -3.627 14.512 -2.792 1.00 67.44 95 SER A CA 1
ATOM 767 C C . SER A 1 95 ? -3.091 14.404 -1.361 1.00 67.44 95 SER A C 1
ATOM 769 O O . SER A 1 95 ? -2.684 13.321 -0.942 1.00 67.44 95 SER A O 1
ATOM 771 N N . GLN A 1 96 ? -3.121 15.490 -0.584 1.00 62.62 96 GLN A N 1
ATOM 772 C CA . GLN A 1 96 ? -2.696 15.468 0.817 1.00 62.62 96 GLN A CA 1
ATOM 773 C C . GLN A 1 96 ? -3.596 14.581 1.680 1.00 62.62 96 GLN A C 1
ATOM 775 O O . GLN A 1 96 ? -3.080 13.800 2.480 1.00 62.62 96 GLN A O 1
ATOM 780 N N . GLU A 1 97 ? -4.912 14.653 1.492 1.00 65.94 97 GLU A N 1
ATOM 781 C CA . GLU A 1 97 ? -5.871 13.795 2.198 1.00 65.94 97 GLU A CA 1
ATOM 782 C C . GLU A 1 97 ? -5.672 12.312 1.853 1.00 65.94 97 GLU A C 1
ATOM 784 O O . GLU A 1 97 ? -5.659 11.464 2.746 1.00 65.94 97 GLU A O 1
ATOM 789 N N . SER A 1 98 ? -5.424 12.002 0.578 1.00 62.78 98 SER A N 1
ATOM 790 C CA . SER A 1 98 ? -5.144 10.640 0.111 1.00 62.78 98 SER A CA 1
ATOM 791 C C . SER A 1 98 ? -3.842 10.061 0.680 1.00 62.78 98 SER A C 1
ATOM 793 O O . SER A 1 98 ? -3.825 8.916 1.137 1.00 62.78 98 SER A O 1
ATOM 795 N N . ILE A 1 99 ? -2.751 10.833 0.649 1.00 55.66 99 ILE A N 1
ATOM 796 C CA . ILE A 1 99 ? -1.400 10.322 0.928 1.00 55.66 99 ILE A CA 1
ATOM 797 C C . ILE A 1 99 ? -1.081 10.365 2.426 1.00 55.66 99 ILE A C 1
ATOM 799 O O . ILE A 1 99 ? -0.542 9.404 2.970 1.00 55.66 99 ILE A O 1
ATOM 803 N N . PHE A 1 100 ? -1.417 11.463 3.109 1.00 51.06 100 PHE A N 1
ATOM 804 C CA . PHE A 1 100 ? -1.061 11.668 4.519 1.00 51.06 100 PHE A CA 1
ATOM 805 C C . PHE A 1 100 ? -2.200 11.347 5.490 1.00 51.06 100 PHE A C 1
ATOM 807 O O . PHE A 1 100 ? -1.946 11.163 6.680 1.00 51.06 100 PHE A O 1
ATOM 814 N N . GLY A 1 101 ? -3.447 11.261 5.015 1.00 57.19 101 GLY A N 1
ATOM 815 C CA . GLY A 1 101 ? -4.607 10.996 5.870 1.00 57.19 101 GLY A CA 1
ATOM 816 C C . GLY A 1 101 ? -4.719 9.550 6.362 1.00 57.19 101 GLY A C 1
ATOM 817 O O . GLY A 1 101 ? -5.390 9.296 7.361 1.00 57.19 101 GLY A O 1
ATOM 818 N N . SER A 1 102 ? -4.064 8.594 5.700 1.00 65.44 102 SER A N 1
ATOM 819 C CA . SER A 1 102 ? -4.230 7.174 6.015 1.00 65.44 102 SER A CA 1
ATOM 820 C C . SER A 1 102 ? -3.188 6.678 7.026 1.00 65.44 102 SER A C 1
ATOM 822 O O . SER A 1 102 ? -3.544 6.341 8.156 1.00 65.44 102 SER A O 1
ATOM 824 N N . VAL A 1 103 ? -1.900 6.658 6.688 1.00 74.81 103 VAL A N 1
ATOM 825 C CA . VAL A 1 103 ? -0.915 5.886 7.461 1.00 74.81 103 VAL A CA 1
ATOM 826 C C . VAL A 1 103 ? -0.157 6.751 8.477 1.00 74.81 103 VAL A C 1
ATOM 828 O O . VAL A 1 103 ? 0.761 7.493 8.139 1.00 74.81 103 VAL A O 1
ATOM 831 N N . GLN A 1 104 ? -0.480 6.612 9.768 1.00 81.19 104 GLN A N 1
ATOM 832 C CA . GLN A 1 104 ? 0.264 7.274 10.848 1.00 81.19 104 GLN A CA 1
ATOM 833 C C . GLN A 1 104 ? 1.538 6.500 11.219 1.00 81.19 104 GLN A C 1
ATOM 835 O O . GLN A 1 104 ? 1.457 5.430 11.830 1.00 81.19 104 GLN A O 1
ATOM 840 N N . TYR A 1 105 ? 2.713 7.084 10.957 1.00 84.31 105 TYR A N 1
ATOM 841 C CA . TYR A 1 105 ? 4.026 6.475 11.236 1.00 84.31 105 TYR A CA 1
ATOM 842 C C . TYR A 1 105 ? 4.186 5.967 12.683 1.00 84.31 105 TYR A C 1
ATOM 844 O O . TYR A 1 105 ? 4.693 4.869 12.913 1.00 84.31 105 TYR A O 1
ATOM 852 N N . GLY A 1 106 ? 3.696 6.724 13.673 1.00 84.06 106 GLY A N 1
ATOM 853 C CA . GLY A 1 106 ? 3.771 6.336 15.088 1.00 84.06 106 GLY A CA 1
ATOM 854 C C . GLY A 1 106 ? 3.018 5.040 15.419 1.00 84.06 106 GLY A C 1
ATOM 855 O O . GLY A 1 106 ? 3.450 4.286 16.287 1.00 84.06 106 GLY A O 1
ATOM 856 N N . SER A 1 107 ? 1.946 4.739 14.681 1.00 84.62 107 SER A N 1
ATOM 857 C CA . SER A 1 107 ? 1.110 3.546 14.878 1.00 84.62 107 SER A CA 1
ATOM 858 C C . SER A 1 107 ? 1.643 2.285 14.186 1.00 84.62 107 SER A C 1
ATOM 860 O O . SER A 1 107 ? 1.115 1.190 14.397 1.00 84.62 107 SER A O 1
ATOM 862 N N . LEU A 1 108 ? 2.665 2.428 13.336 1.00 87.81 108 LEU A N 1
ATOM 863 C CA . LEU A 1 108 ? 3.247 1.316 12.595 1.00 87.81 108 LEU A CA 1
ATOM 864 C C . LEU A 1 108 ? 4.205 0.496 13.474 1.00 87.81 108 LEU A C 1
ATOM 866 O O . LEU A 1 108 ? 4.926 1.079 14.291 1.00 87.81 108 LEU A O 1
ATOM 870 N N . PRO A 1 109 ? 4.269 -0.833 13.286 1.00 90.12 109 PRO A N 1
ATOM 871 C CA . PRO A 1 109 ? 5.290 -1.681 13.888 1.00 90.12 109 PRO A CA 1
ATOM 872 C C . PRO A 1 109 ? 6.682 -1.375 13.302 1.00 90.12 109 PRO A C 1
ATOM 874 O O . PRO A 1 109 ? 6.772 -0.824 12.201 1.00 90.12 109 PRO A O 1
ATOM 877 N N . PRO A 1 110 ? 7.776 -1.739 14.001 1.00 90.00 110 PRO A N 1
ATOM 878 C CA . PRO A 1 110 ? 9.145 -1.428 13.577 1.00 90.00 110 PRO A CA 1
ATOM 879 C C . PRO A 1 110 ? 9.471 -1.856 12.140 1.00 90.00 110 PRO A C 1
ATOM 881 O O . PRO A 1 110 ? 10.052 -1.072 11.396 1.00 90.00 110 PRO A O 1
ATOM 884 N N . GLU A 1 111 ? 9.029 -3.046 11.729 1.00 88.25 111 GLU A N 1
ATOM 885 C CA . GLU A 1 111 ? 9.249 -3.584 10.379 1.00 88.25 111 GLU A CA 1
ATOM 886 C C . GLU A 1 111 ? 8.628 -2.690 9.292 1.00 88.25 111 GLU A C 1
ATOM 888 O O . GLU A 1 111 ? 9.296 -2.303 8.335 1.00 88.25 111 GLU A O 1
ATOM 893 N N . LEU A 1 112 ? 7.373 -2.263 9.477 1.00 89.06 112 LEU A N 1
ATOM 894 C CA . LEU A 1 112 ? 6.684 -1.386 8.523 1.00 89.06 112 LEU A CA 1
ATOM 895 C C . LEU A 1 112 ? 7.163 0.064 8.586 1.00 89.06 112 LEU A C 1
ATOM 897 O O . LEU A 1 112 ? 7.023 0.793 7.608 1.00 89.06 112 LEU A O 1
ATOM 901 N N . ARG A 1 113 ? 7.747 0.507 9.704 1.00 89.69 113 ARG A N 1
ATOM 902 C CA . ARG A 1 113 ? 8.379 1.834 9.778 1.00 89.69 113 ARG A CA 1
ATOM 903 C C . ARG A 1 113 ? 9.596 1.928 8.867 1.00 89.69 113 ARG A C 1
ATOM 905 O O . ARG A 1 113 ? 9.815 2.990 8.293 1.00 89.69 113 ARG A O 1
ATOM 912 N N . ILE A 1 114 ? 10.369 0.848 8.742 1.00 91.56 114 ILE A N 1
ATOM 913 C CA . ILE A 1 114 ? 11.492 0.780 7.798 1.00 91.56 114 ILE A CA 1
ATOM 914 C C . ILE A 1 114 ? 10.941 0.890 6.377 1.00 91.56 114 ILE A C 1
ATOM 916 O O . ILE A 1 114 ? 11.286 1.832 5.673 1.00 91.56 114 ILE A O 1
ATOM 920 N N . ARG A 1 115 ? 9.957 0.050 6.028 1.00 90.50 115 ARG A N 1
ATOM 921 C CA . ARG A 1 115 ? 9.280 0.103 4.721 1.00 90.50 115 ARG A CA 1
ATOM 922 C C . ARG A 1 115 ? 8.729 1.491 4.391 1.00 90.50 115 ARG A C 1
ATOM 924 O O . ARG A 1 115 ? 8.940 2.002 3.299 1.00 90.50 115 ARG A O 1
ATOM 931 N N . TYR A 1 116 ? 8.069 2.148 5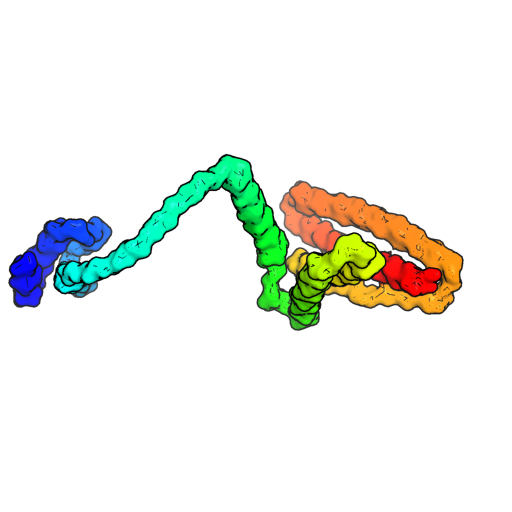.344 1.00 90.50 116 TYR A N 1
ATOM 932 C CA . TYR A 1 116 ? 7.551 3.507 5.161 1.00 90.50 116 TYR A CA 1
ATOM 933 C C . TYR A 1 116 ? 8.654 4.514 4.797 1.00 90.50 116 TYR A C 1
ATOM 935 O O . TYR A 1 116 ? 8.447 5.379 3.945 1.00 90.50 116 TYR A O 1
ATOM 943 N N . LYS A 1 117 ? 9.835 4.408 5.421 1.00 91.19 117 LYS A N 1
ATOM 944 C CA . LYS A 1 117 ? 10.990 5.244 5.064 1.00 91.19 117 LYS A CA 1
ATOM 945 C C . LYS A 1 117 ? 11.501 4.916 3.668 1.00 91.19 117 LYS A C 1
ATOM 947 O O . LYS A 1 117 ? 11.759 5.847 2.909 1.00 91.19 117 LYS A O 1
ATOM 952 N N . ASP A 1 118 ? 11.573 3.635 3.318 1.00 92.19 118 ASP A N 1
ATOM 953 C CA . ASP A 1 118 ? 11.985 3.197 1.983 1.00 92.19 118 ASP A CA 1
ATOM 954 C C . ASP A 1 118 ? 11.061 3.796 0.910 1.00 92.19 118 ASP A C 1
ATOM 956 O O . ASP A 1 118 ? 11.536 4.345 -0.078 1.00 92.19 118 ASP A O 1
ATOM 960 N N . ALA A 1 119 ? 9.740 3.814 1.130 1.00 91.44 119 ALA A N 1
ATOM 961 C CA . ALA A 1 119 ? 8.787 4.438 0.205 1.00 91.44 119 ALA A CA 1
ATOM 962 C C . ALA A 1 119 ? 8.993 5.954 0.033 1.00 91.44 119 ALA A C 1
ATOM 964 O O . ALA A 1 119 ? 8.749 6.493 -1.052 1.00 91.44 119 ALA A O 1
ATOM 965 N N . ALA A 1 120 ? 9.422 6.653 1.088 1.00 90.81 120 ALA A N 1
ATOM 966 C CA . ALA A 1 120 ? 9.785 8.064 0.999 1.00 90.81 120 ALA A CA 1
ATOM 967 C C . ALA A 1 120 ? 11.096 8.250 0.222 1.00 90.81 120 ALA A C 1
ATOM 969 O O . ALA A 1 120 ? 11.185 9.130 -0.629 1.00 90.81 120 ALA A O 1
ATOM 970 N N . GLN A 1 121 ? 12.089 7.393 0.459 1.00 94.69 121 GLN A N 1
ATOM 971 C CA . GLN A 1 121 ? 13.351 7.412 -0.276 1.00 94.69 121 GLN A CA 1
ATOM 972 C C . GLN A 1 121 ? 13.150 7.134 -1.772 1.00 94.69 121 GLN A C 1
ATOM 974 O O . GLN A 1 121 ? 13.672 7.884 -2.594 1.00 94.69 121 GLN A O 1
ATOM 979 N N . LEU A 1 122 ? 12.352 6.122 -2.127 1.00 94.00 122 LEU A N 1
ATOM 980 C CA . LEU A 1 122 ? 11.996 5.814 -3.517 1.00 94.00 122 LEU A CA 1
ATOM 981 C C . LEU A 1 122 ? 11.332 7.016 -4.198 1.00 94.00 122 LEU A C 1
ATOM 983 O O . LEU A 1 122 ? 11.661 7.340 -5.333 1.00 94.00 122 LEU A O 1
ATOM 987 N N . PHE A 1 123 ? 10.445 7.726 -3.492 1.00 93.69 123 PHE A N 1
ATOM 988 C CA . PHE A 1 123 ? 9.830 8.944 -4.021 1.00 93.69 123 PHE A CA 1
ATOM 989 C C . PHE A 1 123 ? 10.867 10.024 -4.348 1.00 93.69 123 PHE A C 1
ATOM 991 O O . PHE A 1 123 ? 10.801 10.624 -5.417 1.00 93.69 123 PHE A O 1
ATOM 998 N N . TYR A 1 124 ? 11.838 10.256 -3.461 1.00 95.00 124 TYR A N 1
ATOM 999 C CA . TYR A 1 124 ? 12.900 11.227 -3.729 1.00 95.00 124 TYR A CA 1
ATOM 1000 C C . TYR A 1 124 ? 13.773 10.808 -4.914 1.00 95.00 124 TYR A C 1
ATOM 1002 O O . TYR A 1 124 ? 14.028 11.633 -5.784 1.00 95.00 124 TYR A O 1
ATOM 1010 N N . GLN A 1 125 ? 14.119 9.523 -5.026 1.00 95.12 125 GLN A N 1
ATOM 1011 C CA . GLN A 1 125 ? 14.845 8.999 -6.189 1.00 95.12 125 GLN A CA 1
ATOM 1012 C C . GLN A 1 125 ? 14.076 9.223 -7.499 1.00 95.12 125 GLN A C 1
ATOM 1014 O O . GLN A 1 125 ? 14.659 9.635 -8.498 1.00 95.12 125 GLN A O 1
ATOM 1019 N N . MET A 1 126 ? 12.756 9.015 -7.498 1.00 94.50 126 MET A N 1
ATOM 1020 C CA . MET A 1 126 ? 11.912 9.315 -8.658 1.00 94.50 126 MET A CA 1
ATOM 1021 C C . MET A 1 126 ? 11.899 10.810 -8.990 1.00 94.50 126 MET A C 1
ATOM 1023 O O . MET A 1 126 ? 11.903 11.173 -10.165 1.00 94.50 126 MET A O 1
ATOM 1027 N N . CYS A 1 127 ? 11.871 11.687 -7.981 1.00 94.06 127 CYS A N 1
ATOM 1028 C CA . CYS A 1 127 ? 11.971 13.129 -8.199 1.00 94.06 127 CYS A CA 1
ATOM 1029 C C . CYS A 1 127 ? 13.308 13.504 -8.846 1.00 94.06 127 CYS A C 1
ATOM 1031 O O . CYS A 1 127 ? 13.302 14.251 -9.822 1.00 94.06 127 CYS A O 1
ATOM 1033 N N . ASP A 1 128 ? 14.417 12.952 -8.357 1.00 95.38 128 ASP A N 1
ATOM 1034 C CA . ASP A 1 128 ? 15.753 13.198 -8.909 1.00 95.38 128 ASP A CA 1
ATOM 1035 C C . ASP A 1 128 ? 15.845 12.732 -10.368 1.00 95.38 128 ASP A C 1
ATOM 1037 O O . ASP A 1 128 ? 16.268 13.491 -11.239 1.00 95.38 128 ASP A O 1
ATOM 1041 N N . LEU A 1 129 ? 15.343 11.529 -10.670 1.00 95.19 129 LEU A N 1
ATOM 1042 C CA . LEU A 1 129 ? 15.241 11.026 -12.043 1.00 95.19 129 LEU A CA 1
ATOM 1043 C C . LEU A 1 129 ? 14.342 11.902 -12.914 1.00 95.19 129 LEU A C 1
ATOM 1045 O O . LEU A 1 129 ? 14.638 12.125 -14.086 1.00 95.19 129 LEU A O 1
ATOM 1049 N N . LYS A 1 130 ? 13.248 12.433 -12.362 1.00 94.56 130 LYS A N 1
ATOM 1050 C CA . LYS A 1 130 ? 12.369 13.334 -13.106 1.00 94.56 130 LYS A CA 1
ATOM 1051 C C . LYS A 1 130 ? 13.054 14.662 -13.424 1.00 94.56 130 LYS A C 1
ATOM 1053 O O . LYS A 1 130 ? 12.803 15.206 -14.498 1.00 94.56 130 LYS A O 1
ATOM 1058 N N . PHE A 1 131 ? 13.898 15.180 -12.533 1.00 95.06 131 PHE A N 1
ATOM 1059 C CA . PHE A 1 131 ? 14.730 16.345 -12.835 1.00 95.06 131 PHE A CA 1
ATOM 1060 C C . PHE A 1 131 ? 15.754 16.018 -13.920 1.00 95.06 131 PHE A C 1
ATOM 1062 O O . PHE A 1 131 ? 15.767 16.706 -14.935 1.00 95.06 131 PHE A O 1
ATOM 1069 N N . ALA A 1 132 ? 16.476 14.902 -13.789 1.00 92.75 132 ALA A N 1
ATOM 1070 C CA . ALA A 1 132 ? 17.413 14.441 -14.813 1.00 92.75 132 ALA A CA 1
ATOM 1071 C C . ALA A 1 132 ? 16.744 14.269 -16.191 1.00 92.75 132 ALA A C 1
ATOM 1073 O O . ALA A 1 132 ? 17.311 14.657 -17.205 1.00 92.75 132 ALA A O 1
ATOM 1074 N N . LEU A 1 133 ? 15.509 13.755 -16.234 1.00 92.88 133 LEU A N 1
ATOM 1075 C CA . LEU A 1 133 ? 14.719 13.631 -17.462 1.00 92.88 133 LEU A CA 1
ATOM 1076 C C . LEU A 1 133 ? 14.376 14.990 -18.088 1.00 92.88 133 LEU A C 1
ATOM 1078 O O . LEU A 1 133 ? 14.281 15.089 -19.305 1.00 92.88 133 LEU A O 1
ATOM 1082 N N . ASN A 1 134 ? 14.135 16.019 -17.275 1.00 92.62 134 ASN A N 1
ATOM 1083 C CA . ASN A 1 134 ? 13.807 17.355 -17.779 1.00 92.62 134 ASN A CA 1
ATOM 1084 C C . ASN A 1 134 ? 15.044 18.103 -18.296 1.00 92.62 134 ASN A C 1
ATOM 1086 O O . ASN A 1 134 ? 14.889 18.992 -19.128 1.00 92.62 134 ASN A O 1
ATOM 1090 N N . ASP A 1 135 ? 16.232 17.753 -17.799 1.00 92.56 135 ASP A N 1
ATOM 1091 C CA . ASP A 1 135 ? 17.507 18.351 -18.208 1.00 92.56 135 ASP A CA 1
ATOM 1092 C C . ASP A 1 135 ? 18.066 17.732 -19.505 1.00 92.56 135 ASP A C 1
ATOM 1094 O O . ASP A 1 135 ? 19.026 18.251 -20.077 1.00 92.56 135 ASP A O 1
ATOM 1098 N N . LEU A 1 136 ? 17.480 16.629 -19.988 1.00 91.62 136 LEU A N 1
ATOM 1099 C CA . LEU A 1 136 ? 17.867 16.001 -21.251 1.00 91.62 136 LEU A CA 1
ATOM 1100 C C . LEU A 1 136 ? 17.427 16.826 -22.465 1.00 91.62 136 LEU A C 1
ATOM 1102 O O . LEU A 1 136 ? 16.327 17.374 -22.519 1.00 91.62 136 LEU A O 1
ATOM 1106 N N . ASP A 1 137 ? 18.286 16.841 -23.484 1.00 89.25 137 ASP A N 1
ATOM 1107 C CA . ASP A 1 137 ? 17.990 17.471 -24.767 1.00 89.25 137 ASP A CA 1
ATOM 1108 C C . ASP A 1 137 ? 17.011 16.628 -25.607 1.00 89.25 137 ASP A C 1
ATOM 1110 O O . ASP A 1 137 ? 16.950 15.400 -25.489 1.00 89.25 137 ASP A O 1
ATOM 1114 N N . ALA A 1 138 ? 16.267 17.279 -26.502 1.00 82.56 138 ALA A N 1
ATOM 1115 C CA . ALA A 1 138 ? 15.168 16.669 -27.258 1.00 82.56 138 ALA A CA 1
ATOM 1116 C C . ALA A 1 138 ? 15.605 15.518 -28.192 1.00 82.56 138 ALA A C 1
ATOM 1118 O O . ALA A 1 138 ? 14.773 14.706 -28.600 1.00 82.56 138 ALA A O 1
ATOM 1119 N N . GLY A 1 139 ? 16.898 15.432 -28.524 1.00 85.25 139 GLY A N 1
ATOM 1120 C CA . GLY A 1 139 ? 17.477 14.359 -29.340 1.00 85.25 139 GLY A CA 1
ATOM 1121 C C . GLY A 1 139 ? 17.789 13.062 -28.583 1.00 85.25 139 GLY A C 1
ATOM 1122 O O . GLY A 1 139 ? 18.006 12.030 -29.214 1.00 85.25 139 GLY A O 1
ATOM 1123 N N . SER A 1 140 ? 17.784 13.073 -27.247 1.00 88.69 140 SER A N 1
ATOM 1124 C CA . SER A 1 140 ? 18.206 11.937 -26.412 1.00 88.69 140 SER A CA 1
ATOM 1125 C C . SER A 1 140 ? 17.036 11.017 -26.050 1.00 88.69 140 SER A C 1
ATOM 1127 O O . SER A 1 140 ? 16.701 10.831 -24.874 1.00 88.69 140 SER A O 1
ATOM 1129 N N . GLN A 1 141 ? 16.387 10.446 -27.068 1.00 89.81 141 GLN A N 1
ATOM 1130 C CA . GLN A 1 141 ? 15.191 9.611 -26.894 1.00 89.81 141 GLN A CA 1
ATOM 1131 C C . GLN A 1 141 ? 15.470 8.334 -26.091 1.00 89.81 141 GLN A C 1
ATOM 1133 O O . GLN A 1 141 ? 14.738 8.046 -25.145 1.00 89.81 141 GLN A O 1
ATOM 1138 N N . ASP A 1 142 ? 16.558 7.621 -26.390 1.00 90.75 142 ASP A N 1
ATOM 1139 C CA . ASP A 1 142 ? 16.892 6.357 -25.717 1.00 90.75 142 ASP A CA 1
ATOM 1140 C C . ASP A 1 142 ? 17.181 6.554 -24.221 1.00 90.75 142 ASP A C 1
ATOM 1142 O O . ASP A 1 142 ? 16.707 5.798 -23.370 1.00 90.75 142 ASP A O 1
ATOM 1146 N N . HIS A 1 143 ? 17.901 7.625 -23.873 1.00 91.00 143 HIS A N 1
ATOM 1147 C CA . HIS A 1 143 ? 18.157 7.988 -22.477 1.00 91.00 143 HIS A CA 1
ATOM 1148 C C . HIS A 1 143 ? 16.881 8.417 -21.750 1.00 91.00 143 HIS A C 1
ATOM 1150 O O . HIS A 1 143 ? 16.674 8.039 -20.597 1.00 91.00 143 HIS A O 1
ATOM 1156 N N . SER A 1 144 ? 16.004 9.154 -22.434 1.00 92.50 144 SER A N 1
ATOM 1157 C CA . SER A 1 144 ? 14.710 9.556 -21.880 1.00 92.50 144 SER A CA 1
ATOM 1158 C C . SER A 1 144 ? 13.833 8.342 -21.578 1.00 92.50 144 SER A C 1
ATOM 1160 O O . SER A 1 144 ? 13.257 8.263 -20.493 1.00 92.50 144 SER A O 1
ATOM 1162 N N . LEU A 1 145 ? 13.772 7.377 -22.500 1.00 93.31 145 LEU A N 1
ATOM 1163 C CA . LEU A 1 145 ? 13.032 6.129 -22.314 1.00 93.31 145 LEU A CA 1
ATOM 1164 C C . LEU A 1 145 ? 13.603 5.312 -21.149 1.00 93.31 145 LEU A C 1
ATOM 1166 O O . LEU A 1 145 ? 12.848 4.847 -20.301 1.00 93.31 145 LEU A O 1
ATOM 1170 N N . SER A 1 146 ? 14.929 5.191 -21.064 1.00 94.94 146 SER A N 1
ATOM 1171 C CA . SER A 1 146 ? 15.596 4.483 -19.965 1.00 94.94 146 SER A CA 1
ATOM 1172 C C . SER A 1 146 ? 15.242 5.075 -18.596 1.00 94.94 146 SER A C 1
ATOM 1174 O O . SER A 1 146 ? 14.852 4.346 -17.686 1.00 94.94 146 SER A O 1
ATOM 1176 N N . ILE A 1 147 ? 15.281 6.405 -18.456 1.00 94.38 147 ILE A N 1
ATOM 1177 C CA . ILE A 1 147 ? 14.895 7.076 -17.205 1.00 94.38 147 ILE A CA 1
ATOM 1178 C C . ILE A 1 147 ? 13.404 6.878 -16.904 1.00 94.38 147 ILE A C 1
ATOM 1180 O O . ILE A 1 147 ? 13.035 6.674 -15.749 1.00 94.38 147 ILE A O 1
ATOM 1184 N N . GLN A 1 148 ? 12.535 6.918 -17.916 1.00 93.94 148 GLN A N 1
ATOM 1185 C CA . GLN A 1 148 ? 11.102 6.673 -17.726 1.00 93.94 148 GLN A CA 1
ATOM 1186 C C . GLN A 1 148 ? 10.828 5.260 -17.198 1.00 93.94 148 GLN A C 1
ATOM 1188 O O . GLN A 1 148 ? 10.070 5.123 -16.240 1.00 93.94 148 GLN A O 1
ATOM 1193 N N . LEU A 1 149 ? 11.494 4.243 -17.751 1.00 94.50 149 LEU A N 1
ATOM 1194 C CA . LEU A 1 149 ? 11.399 2.864 -17.265 1.00 94.50 149 LEU A CA 1
ATOM 1195 C C . LEU A 1 149 ? 11.925 2.733 -15.828 1.00 94.50 149 LEU A C 1
ATOM 1197 O O . LEU A 1 149 ? 11.293 2.094 -14.995 1.00 94.50 149 LEU A O 1
ATOM 1201 N N . GLN A 1 150 ? 13.027 3.409 -15.490 1.00 94.81 150 GLN A N 1
ATOM 1202 C CA . GLN A 1 150 ? 13.528 3.432 -14.110 1.00 94.81 150 GLN A CA 1
ATOM 1203 C C . GLN A 1 150 ? 12.533 4.075 -13.137 1.00 94.81 150 GLN A C 1
ATOM 1205 O O . GLN A 1 150 ? 12.362 3.594 -12.017 1.00 94.81 150 GLN A O 1
ATOM 1210 N N . ILE A 1 151 ? 11.869 5.162 -13.542 1.00 94.75 151 ILE A N 1
ATOM 1211 C CA . ILE A 1 151 ? 10.821 5.794 -12.733 1.00 94.75 151 ILE A CA 1
ATOM 1212 C C . ILE A 1 151 ? 9.646 4.827 -12.540 1.00 94.75 151 ILE A C 1
ATOM 1214 O O . ILE A 1 151 ? 9.138 4.731 -11.425 1.00 94.75 151 ILE A O 1
ATOM 1218 N N . GLU A 1 152 ? 9.240 4.098 -13.581 1.00 94.62 152 GLU A N 1
ATOM 1219 C CA . GLU A 1 152 ? 8.176 3.088 -13.508 1.00 94.62 152 GLU A CA 1
ATOM 1220 C C . GLU A 1 152 ? 8.541 1.942 -12.547 1.00 94.62 152 GLU A C 1
ATOM 1222 O O . GLU A 1 152 ? 7.755 1.590 -11.664 1.00 94.62 152 GLU A O 1
ATOM 1227 N N . ASP A 1 153 ? 9.770 1.430 -12.616 1.00 91.81 153 ASP A N 1
ATOM 1228 C CA . ASP A 1 153 ? 10.276 0.402 -11.698 1.00 91.81 153 ASP A CA 1
ATOM 1229 C C . ASP A 1 153 ? 10.318 0.877 -10.236 1.00 91.81 153 ASP A C 1
ATOM 1231 O O . ASP A 1 153 ? 10.063 0.112 -9.302 1.00 91.81 153 ASP A O 1
ATOM 1235 N N . LEU A 1 154 ? 10.661 2.145 -9.997 1.00 94.06 154 LEU A N 1
ATOM 1236 C CA . LEU A 1 154 ? 10.630 2.716 -8.649 1.00 94.06 154 LEU A CA 1
ATOM 1237 C C . LEU A 1 154 ? 9.195 2.935 -8.160 1.00 94.06 154 LEU A C 1
ATOM 1239 O O . LEU A 1 154 ? 8.918 2.694 -6.980 1.00 94.06 154 LEU A O 1
ATOM 1243 N N . ASP A 1 155 ? 8.282 3.348 -9.041 1.00 92.38 155 ASP A N 1
ATOM 1244 C CA . ASP A 1 155 ? 6.880 3.562 -8.683 1.00 92.38 155 ASP A CA 1
ATOM 1245 C C . ASP A 1 155 ? 6.188 2.244 -8.331 1.00 92.38 155 ASP A C 1
ATOM 1247 O O . ASP A 1 155 ? 5.514 2.162 -7.306 1.00 92.38 155 ASP A O 1
ATOM 1251 N N . THR A 1 156 ? 6.430 1.174 -9.092 1.00 89.75 156 THR A N 1
ATOM 1252 C CA . THR A 1 156 ? 5.892 -0.165 -8.788 1.00 89.75 156 THR A CA 1
ATOM 1253 C C . THR A 1 156 ? 6.377 -0.681 -7.429 1.00 89.75 156 THR A C 1
ATOM 1255 O O . THR A 1 156 ? 5.573 -1.157 -6.618 1.00 89.75 156 THR A O 1
ATOM 1258 N N . LYS A 1 157 ? 7.670 -0.517 -7.111 1.00 90.06 157 LYS A N 1
ATOM 1259 C CA . LYS A 1 157 ? 8.232 -0.841 -5.783 1.00 90.06 157 LYS A CA 1
ATOM 1260 C C . LYS A 1 157 ? 7.577 -0.020 -4.678 1.00 90.06 157 LYS A C 1
ATOM 1262 O O . LYS A 1 157 ? 7.220 -0.552 -3.624 1.00 90.06 157 LYS A O 1
ATOM 1267 N N . ARG A 1 158 ? 7.395 1.279 -4.911 1.00 91.31 158 ARG A N 1
ATOM 1268 C CA . ARG A 1 158 ? 6.748 2.183 -3.959 1.00 91.31 158 ARG A CA 1
ATOM 1269 C C . ARG A 1 158 ? 5.280 1.811 -3.744 1.00 91.31 158 ARG A C 1
ATOM 1271 O O . ARG A 1 158 ? 4.826 1.788 -2.601 1.00 91.31 158 ARG A O 1
ATOM 1278 N N . GLU A 1 159 ? 4.549 1.475 -4.802 1.00 89.88 159 GLU A N 1
ATOM 1279 C CA . GLU A 1 159 ? 3.157 1.022 -4.743 1.00 89.88 159 GLU A CA 1
ATOM 1280 C C . GLU A 1 159 ? 3.026 -0.274 -3.929 1.00 89.88 159 GLU A C 1
ATOM 1282 O O . GLU A 1 159 ? 2.099 -0.418 -3.129 1.00 89.88 159 GLU A O 1
ATOM 1287 N N . HIS A 1 160 ? 3.978 -1.201 -4.071 1.00 87.12 160 HIS A N 1
ATOM 1288 C CA . HIS A 1 160 ? 4.026 -2.429 -3.277 1.00 87.12 160 HIS A CA 1
ATOM 1289 C C . HIS A 1 160 ? 4.118 -2.138 -1.774 1.00 87.12 160 HIS A C 1
ATOM 1291 O O . HIS A 1 160 ? 3.334 -2.670 -0.987 1.00 87.12 160 HIS A O 1
ATOM 1297 N N . ILE A 1 161 ? 5.008 -1.225 -1.380 1.00 89.44 161 ILE A N 1
ATOM 1298 C CA . ILE A 1 161 ? 5.144 -0.811 0.020 1.00 89.44 161 ILE A CA 1
ATOM 1299 C C . ILE A 1 161 ? 3.848 -0.170 0.532 1.00 89.44 161 ILE A C 1
ATOM 1301 O O . ILE A 1 161 ? 3.380 -0.490 1.626 1.00 89.44 161 ILE A O 1
ATOM 1305 N N . TRP A 1 162 ? 3.225 0.713 -0.252 1.00 89.12 162 TRP A N 1
ATOM 1306 C CA . TRP A 1 162 ? 1.957 1.326 0.151 1.00 89.12 162 TRP A CA 1
ATOM 1307 C C . TRP A 1 162 ? 0.835 0.299 0.309 1.00 89.12 162 TRP A C 1
ATOM 1309 O O . TRP A 1 162 ? 0.050 0.408 1.252 1.00 89.12 162 TRP A O 1
ATOM 1319 N N . LYS A 1 163 ? 0.790 -0.745 -0.526 1.00 86.88 163 LYS A N 1
ATOM 1320 C CA . LYS A 1 163 ? -0.148 -1.869 -0.355 1.00 86.88 163 LYS A CA 1
ATOM 1321 C C . LYS A 1 163 ? 0.050 -2.571 0.994 1.00 86.88 163 LYS A C 1
ATOM 1323 O O . LYS A 1 163 ? -0.939 -2.815 1.688 1.00 86.88 163 LYS A O 1
ATOM 1328 N N . GLU A 1 164 ? 1.292 -2.837 1.406 1.00 88.12 164 GLU A N 1
ATOM 1329 C CA . GLU A 1 164 ? 1.594 -3.410 2.732 1.00 88.12 164 GLU A CA 1
ATOM 1330 C C . GLU A 1 164 ? 1.122 -2.505 3.877 1.00 88.12 164 GLU A C 1
ATOM 1332 O O . GLU A 1 164 ? 0.473 -2.965 4.824 1.00 88.12 164 GLU A O 1
ATOM 1337 N N . LEU A 1 165 ? 1.407 -1.206 3.775 1.00 89.00 165 LEU A N 1
ATOM 1338 C CA . LEU A 1 165 ? 1.043 -0.218 4.789 1.00 89.00 165 LEU A CA 1
ATOM 1339 C C . LEU A 1 165 ? -0.476 -0.069 4.936 1.00 89.00 165 LEU A C 1
ATOM 1341 O O . LEU A 1 165 ? -0.991 -0.080 6.058 1.00 89.00 165 LEU A O 1
ATOM 1345 N N . HIS A 1 166 ? -1.205 0.022 3.822 1.00 87.25 166 HIS A N 1
ATOM 1346 C CA . HIS A 1 166 ? -2.665 0.106 3.830 1.00 87.25 166 HIS A CA 1
ATOM 1347 C C . HIS A 1 166 ? -3.307 -1.176 4.362 1.00 87.25 166 HIS A C 1
ATOM 1349 O O . HIS A 1 166 ? -4.223 -1.109 5.184 1.00 87.25 166 HIS A O 1
ATOM 1355 N N . HIS A 1 167 ? -2.792 -2.347 3.980 1.00 87.44 167 HIS A N 1
ATOM 1356 C CA . HIS A 1 167 ? -3.277 -3.617 4.518 1.00 87.44 167 HIS A CA 1
ATOM 1357 C C . HIS A 1 167 ? -3.087 -3.692 6.041 1.00 87.44 167 HIS A C 1
ATOM 1359 O O . HIS A 1 167 ? -4.006 -4.071 6.774 1.00 87.44 167 HIS A O 1
ATOM 1365 N N . TRP A 1 168 ? -1.925 -3.274 6.556 1.00 89.19 168 TRP A N 1
ATOM 1366 C CA . TRP A 1 168 ? -1.710 -3.190 8.001 1.00 89.19 168 TRP A CA 1
ATOM 1367 C C . TRP A 1 168 ? -2.673 -2.215 8.673 1.00 89.19 168 TRP A C 1
ATOM 1369 O O . TRP A 1 168 ? -3.198 -2.495 9.750 1.00 89.19 168 TRP A O 1
ATOM 1379 N N . GLN A 1 169 ? -2.928 -1.063 8.064 1.00 85.44 169 GLN A N 1
ATOM 1380 C CA . GLN A 1 169 ? -3.859 -0.096 8.620 1.00 85.44 169 GLN A CA 1
ATOM 1381 C C . GLN A 1 169 ? -5.273 -0.672 8.759 1.00 85.44 169 GLN A C 1
ATOM 1383 O O . GLN A 1 169 ? -5.871 -0.518 9.828 1.00 85.44 169 GLN A O 1
ATOM 1388 N N . ASN A 1 170 ? -5.748 -1.371 7.728 1.00 84.62 170 ASN A N 1
ATOM 1389 C CA . ASN A 1 170 ? -7.097 -1.932 7.664 1.00 84.62 170 ASN A CA 1
ATOM 1390 C C . ASN A 1 170 ? -7.260 -3.178 8.544 1.00 84.62 170 ASN A C 1
ATOM 1392 O O . ASN A 1 170 ? -8.295 -3.363 9.181 1.00 84.62 170 ASN A O 1
ATOM 1396 N N . HIS A 1 171 ? -6.240 -4.037 8.600 1.00 84.38 171 HIS A N 1
ATOM 1397 C CA . HIS A 1 171 ? -6.370 -5.376 9.179 1.00 84.38 171 HIS A CA 1
ATOM 1398 C C . HIS A 1 171 ? -5.437 -5.671 10.353 1.00 84.38 171 HIS A C 1
ATOM 1400 O O . HIS A 1 171 ? -5.589 -6.717 10.982 1.00 84.38 171 HIS A O 1
ATOM 1406 N N . LYS A 1 172 ? -4.473 -4.792 10.653 1.00 87.19 172 LYS A N 1
ATOM 1407 C CA . LYS A 1 172 ? -3.442 -4.979 11.696 1.00 87.19 172 LYS A CA 1
ATOM 1408 C C . LYS A 1 172 ? -2.715 -6.319 11.577 1.00 87.19 172 LYS A C 1
ATOM 1410 O O . LYS A 1 172 ? -2.376 -6.960 12.567 1.00 87.19 172 LYS A O 1
ATOM 1415 N N . THR A 1 173 ? -2.504 -6.761 10.339 1.00 86.00 173 THR A N 1
ATOM 1416 C CA . THR A 1 173 ? -1.754 -7.979 10.037 1.00 86.00 173 THR A CA 1
ATOM 1417 C C . THR A 1 173 ? -0.827 -7.760 8.852 1.00 86.00 173 THR A C 1
ATOM 1419 O O . THR A 1 173 ? -1.143 -6.978 7.956 1.00 86.00 173 THR A O 1
ATOM 1422 N N . PHE A 1 174 ? 0.304 -8.459 8.850 1.00 85.25 174 PHE A N 1
ATOM 1423 C CA . PHE A 1 174 ? 1.293 -8.391 7.777 1.00 85.25 174 PHE A CA 1
ATOM 1424 C C . PHE A 1 174 ? 0.834 -9.158 6.537 1.00 85.25 174 PHE A C 1
ATOM 1426 O O . PHE A 1 174 ? 0.219 -10.224 6.661 1.00 85.25 174 PHE A O 1
ATOM 1433 N N . LEU A 1 175 ? 1.141 -8.619 5.356 1.00 84.94 175 LEU A N 1
ATOM 1434 C CA . LEU A 1 175 ? 1.073 -9.368 4.105 1.00 84.94 175 LEU A CA 1
ATOM 1435 C C . LEU A 1 175 ? 2.239 -10.370 4.050 1.00 84.94 175 LEU A C 1
ATOM 1437 O O . LEU A 1 175 ? 3.312 -10.083 4.581 1.00 84.94 175 LEU A O 1
ATOM 1441 N N . PRO A 1 176 ? 2.038 -11.558 3.457 1.00 78.12 176 PRO A N 1
ATOM 1442 C CA . PRO A 1 176 ? 3.116 -12.520 3.276 1.00 78.12 176 PRO A CA 1
ATOM 1443 C C . PRO A 1 176 ? 4.156 -11.956 2.303 1.00 78.12 176 PRO A C 1
ATOM 1445 O O . PRO A 1 176 ? 3.830 -11.690 1.154 1.00 78.12 176 PRO A O 1
ATOM 1448 N N . SER A 1 177 ? 5.393 -11.796 2.768 1.00 68.94 177 SER A N 1
ATOM 1449 C CA . SER A 1 177 ? 6.510 -11.255 1.982 1.00 68.94 177 SER A CA 1
ATOM 1450 C C . SER A 1 177 ? 7.331 -12.325 1.256 1.00 68.94 177 SER A C 1
ATOM 1452 O O . SER A 1 177 ? 8.185 -11.991 0.439 1.00 68.94 177 SER A O 1
ATOM 1454 N N . SER A 1 178 ? 7.102 -13.611 1.543 1.00 68.69 178 SER A N 1
ATOM 1455 C CA . SER A 1 178 ? 7.809 -14.717 0.902 1.00 68.69 178 SER A CA 1
ATOM 1456 C C . SER A 1 178 ? 7.020 -15.287 -0.276 1.00 68.69 178 SER A C 1
ATOM 1458 O O . SER A 1 178 ? 5.855 -15.677 -0.157 1.00 68.69 178 SER A O 1
ATOM 1460 N N . SER A 1 179 ? 7.686 -15.357 -1.426 1.00 74.88 179 SER A N 1
ATOM 1461 C CA . SER A 1 179 ? 7.238 -16.133 -2.579 1.00 74.88 179 SER A CA 1
ATOM 1462 C C . SER A 1 179 ? 7.592 -17.610 -2.402 1.00 74.88 179 SER A C 1
ATOM 1464 O O . SER A 1 179 ? 8.540 -17.970 -1.699 1.00 74.88 179 SER A O 1
ATOM 1466 N N . GLU A 1 180 ? 6.824 -18.482 -3.049 1.00 80.69 180 GLU A N 1
ATOM 1467 C CA . GLU A 1 180 ? 7.160 -19.905 -3.143 1.00 80.69 180 GLU A CA 1
ATOM 1468 C C . GLU A 1 180 ? 8.479 -20.091 -3.925 1.00 80.69 180 GLU A C 1
ATOM 1470 O O . GLU A 1 180 ? 8.867 -19.265 -4.758 1.00 80.69 180 GLU A O 1
ATOM 1475 N N . VAL A 1 181 ? 9.218 -21.159 -3.621 1.00 80.56 181 VAL A N 1
ATOM 1476 C CA . VAL A 1 181 ? 10.401 -21.560 -4.397 1.00 80.56 181 VAL A CA 1
ATOM 1477 C C . VAL A 1 181 ? 9.911 -22.275 -5.655 1.00 80.56 181 VAL A C 1
ATOM 1479 O O . VAL A 1 181 ? 9.051 -23.151 -5.562 1.00 80.56 181 VAL A O 1
ATOM 1482 N N . PHE A 1 182 ? 10.409 -21.863 -6.823 1.00 82.69 182 PHE A N 1
ATOM 1483 C CA . PHE A 1 182 ? 9.982 -22.393 -8.125 1.00 82.69 182 PHE A CA 1
ATOM 1484 C C . PHE A 1 182 ? 11.141 -22.976 -8.940 1.00 82.69 182 PHE A C 1
ATOM 1486 O O . PHE A 1 182 ? 10.955 -23.300 -10.108 1.00 82.69 182 PHE A O 1
ATOM 1493 N N . ASP A 1 183 ? 12.306 -23.131 -8.315 1.00 78.88 183 ASP A N 1
ATOM 1494 C CA . ASP A 1 183 ? 13.564 -23.470 -8.982 1.00 78.88 183 ASP A CA 1
ATOM 1495 C C . ASP A 1 183 ? 13.550 -24.898 -9.570 1.00 78.88 183 ASP A C 1
ATOM 1497 O O . ASP A 1 183 ? 14.261 -25.180 -10.528 1.00 78.88 183 ASP A O 1
ATOM 1501 N N . ASP A 1 184 ? 12.680 -25.774 -9.053 1.00 83.31 184 ASP A N 1
ATOM 1502 C CA . ASP A 1 184 ? 12.545 -27.171 -9.489 1.00 83.31 184 ASP A CA 1
ATOM 1503 C C . ASP A 1 184 ? 11.591 -27.369 -10.687 1.00 83.31 184 ASP A C 1
ATOM 1505 O O . ASP A 1 184 ? 11.445 -28.484 -11.190 1.00 83.31 184 ASP A O 1
ATOM 1509 N N . LEU A 1 185 ? 10.880 -26.323 -11.129 1.00 85.88 185 LEU A N 1
ATOM 1510 C CA . LEU A 1 185 ? 9.857 -26.438 -12.174 1.00 85.88 185 LEU A CA 1
ATOM 1511 C C . LEU A 1 185 ? 10.450 -26.272 -13.572 1.00 85.88 185 LEU A C 1
ATOM 1513 O O . LEU A 1 185 ? 11.222 -25.356 -13.845 1.00 85.88 185 LEU A O 1
ATOM 1517 N N . THR A 1 186 ? 9.994 -27.103 -14.507 1.00 88.31 186 THR A N 1
ATOM 1518 C CA . THR A 1 186 ? 10.364 -26.950 -15.921 1.00 88.31 186 THR A CA 1
ATOM 1519 C C . THR A 1 186 ? 9.703 -25.710 -16.549 1.00 88.31 186 THR A C 1
ATOM 1521 O O . THR A 1 186 ? 8.621 -25.301 -16.113 1.00 88.31 186 THR A O 1
ATOM 1524 N N . PRO A 1 187 ? 10.256 -25.129 -17.636 1.00 86.75 187 PRO A N 1
ATOM 1525 C CA . PRO A 1 187 ? 9.678 -23.941 -18.282 1.00 86.75 187 PRO A CA 1
ATOM 1526 C C . PRO A 1 187 ? 8.198 -24.093 -18.683 1.00 86.75 187 PRO A C 1
ATOM 1528 O O . PRO A 1 187 ? 7.395 -23.167 -18.538 1.00 86.75 187 PRO A O 1
ATOM 1531 N N . GLY A 1 188 ? 7.793 -25.287 -19.134 1.00 88.56 188 GLY A N 1
ATOM 1532 C CA . GLY A 1 188 ? 6.393 -25.583 -19.459 1.00 88.56 188 GLY A CA 1
ATOM 1533 C C . GLY A 1 188 ? 5.478 -25.605 -18.227 1.00 88.56 188 GLY A C 1
ATOM 1534 O O . GLY A 1 188 ? 4.344 -25.112 -18.270 1.00 88.56 188 GLY A O 1
ATOM 1535 N N . GLU A 1 189 ? 5.967 -26.129 -17.103 1.00 89.62 189 GLU A N 1
ATOM 1536 C CA . GLU A 1 189 ? 5.239 -26.144 -15.833 1.00 89.62 189 GLU A CA 1
ATOM 1537 C C . GLU A 1 189 ? 5.155 -24.752 -15.208 1.00 89.62 189 GLU A C 1
ATOM 1539 O O . GLU A 1 189 ? 4.087 -24.386 -14.708 1.00 89.62 189 GLU A O 1
ATOM 1544 N N . LEU A 1 190 ? 6.218 -23.946 -15.314 1.00 89.88 190 LEU A N 1
ATOM 1545 C CA . LEU A 1 190 ? 6.230 -22.533 -14.928 1.00 89.88 190 LEU A CA 1
ATOM 1546 C C . LEU A 1 190 ? 5.147 -21.756 -15.681 1.00 89.88 190 LEU A C 1
ATOM 1548 O O . LEU A 1 190 ? 4.316 -21.085 -15.062 1.00 89.88 190 LEU A O 1
ATOM 1552 N N . PHE A 1 191 ? 5.059 -21.920 -17.004 1.00 90.12 191 PHE A N 1
ATOM 1553 C CA . PHE A 1 191 ? 4.026 -21.264 -17.809 1.00 90.12 191 PHE A CA 1
ATOM 1554 C C . PHE A 1 191 ? 2.606 -21.682 -17.389 1.00 90.12 191 PHE A C 1
ATOM 1556 O O . PHE A 1 191 ? 1.715 -20.838 -17.221 1.00 90.12 191 PHE A O 1
ATOM 1563 N N . LYS A 1 192 ? 2.384 -22.983 -17.157 1.00 92.19 192 LYS A N 1
ATOM 1564 C CA . LYS A 1 192 ? 1.094 -23.515 -16.689 1.00 92.19 192 LYS A CA 1
ATOM 1565 C C . LYS A 1 192 ? 0.739 -22.988 -15.297 1.00 92.19 192 LYS A C 1
ATOM 1567 O O . LYS A 1 192 ? -0.398 -22.564 -15.068 1.00 92.19 192 LYS A O 1
ATOM 1572 N N . LYS A 1 193 ? 1.703 -22.974 -14.373 1.00 90.50 193 LYS A N 1
ATOM 1573 C CA . LYS A 1 193 ? 1.544 -22.452 -13.011 1.00 90.50 193 LYS A CA 1
ATOM 1574 C C . LYS A 1 193 ? 1.212 -20.963 -13.040 1.00 90.50 193 LYS A C 1
ATOM 1576 O O . LYS A 1 193 ? 0.236 -20.565 -12.404 1.00 90.50 193 LYS A O 1
ATOM 1581 N N . ARG A 1 194 ? 1.922 -20.166 -13.844 1.00 92.56 194 ARG A N 1
ATOM 1582 C CA . ARG A 1 194 ? 1.643 -18.737 -14.047 1.00 92.56 194 ARG A CA 1
ATOM 1583 C C . ARG A 1 194 ? 0.214 -18.495 -14.517 1.00 92.56 194 ARG A C 1
ATOM 1585 O O . ARG A 1 194 ? -0.495 -17.676 -13.937 1.00 92.56 194 ARG A O 1
ATOM 1592 N N . ASN A 1 195 ? -0.236 -19.213 -15.544 1.00 92.44 195 ASN A N 1
ATOM 1593 C CA . ASN A 1 195 ? -1.585 -19.035 -16.086 1.00 92.44 195 ASN A CA 1
ATOM 1594 C C . ASN A 1 195 ? -2.667 -19.422 -15.068 1.00 92.44 195 ASN A C 1
ATOM 1596 O O . ASN A 1 195 ? -3.666 -18.712 -14.918 1.00 92.44 195 ASN A O 1
ATOM 1600 N N . ASN A 1 196 ? -2.439 -20.497 -14.311 1.00 92.81 196 ASN A N 1
ATOM 1601 C CA . ASN A 1 196 ? -3.317 -20.894 -13.215 1.00 92.81 196 ASN A CA 1
ATOM 1602 C C . ASN A 1 196 ? -3.382 -19.819 -12.124 1.00 92.81 196 ASN A C 1
ATOM 1604 O O . ASN A 1 196 ? -4.481 -19.450 -11.703 1.00 92.81 196 ASN A O 1
ATOM 1608 N N . LEU A 1 197 ? -2.236 -19.277 -11.704 1.00 92.69 197 LEU A N 1
ATOM 1609 C CA . LEU A 1 197 ? -2.172 -18.196 -10.719 1.00 92.69 197 LEU A CA 1
ATOM 1610 C C . LEU A 1 197 ? -2.885 -16.939 -11.226 1.00 92.69 197 LEU A C 1
ATOM 1612 O O . LEU A 1 197 ? -3.697 -16.380 -10.495 1.00 92.69 197 LEU A O 1
ATOM 1616 N N . ARG A 1 198 ? -2.691 -16.542 -12.491 1.00 92.69 198 ARG A N 1
ATOM 1617 C CA . ARG A 1 198 ? -3.414 -15.411 -13.105 1.00 92.69 198 ARG A CA 1
ATOM 1618 C C . ARG A 1 198 ? -4.930 -15.610 -13.044 1.00 92.69 198 ARG A C 1
ATOM 1620 O O . ARG A 1 198 ? -5.647 -14.721 -12.588 1.00 92.69 198 ARG A O 1
ATOM 1627 N N . SER A 1 199 ? -5.423 -16.796 -13.411 1.00 93.31 199 SER A N 1
ATOM 1628 C CA . SER A 1 199 ? -6.853 -17.126 -13.304 1.00 93.31 199 SER A CA 1
ATOM 1629 C C . SER A 1 199 ? -7.358 -17.052 -11.857 1.00 93.31 199 SER A C 1
ATOM 1631 O O . SER A 1 199 ? -8.445 -16.528 -11.591 1.00 93.31 199 SER A O 1
ATOM 1633 N N . GLN A 1 200 ? -6.570 -17.553 -10.903 1.00 93.25 200 GLN A N 1
ATOM 1634 C CA . GLN A 1 200 ? -6.902 -17.507 -9.478 1.00 93.25 200 GLN A CA 1
ATOM 1635 C C . GLN A 1 200 ? -6.927 -16.074 -8.940 1.00 93.25 200 GLN A C 1
ATOM 1637 O O . GLN A 1 200 ? -7.859 -15.732 -8.215 1.00 93.25 200 GLN A O 1
ATOM 1642 N N . VAL A 1 201 ? -5.978 -15.225 -9.340 1.00 92.94 201 VAL A N 1
ATOM 1643 C CA . VAL A 1 201 ? -5.926 -13.795 -9.000 1.00 92.94 201 VAL A CA 1
ATOM 1644 C C . VAL A 1 201 ? -7.196 -13.090 -9.463 1.00 92.94 201 VAL A C 1
ATOM 1646 O O . VAL A 1 201 ? -7.857 -12.436 -8.658 1.00 92.94 201 VAL A O 1
ATOM 1649 N N . THR A 1 202 ? -7.610 -13.269 -10.722 1.00 93.50 202 THR A N 1
ATOM 1650 C CA . THR A 1 202 ? -8.843 -12.649 -11.238 1.00 93.50 202 THR A CA 1
ATOM 1651 C C . THR A 1 202 ? -10.077 -13.092 -10.449 1.00 93.50 202 THR A C 1
ATOM 1653 O O . THR A 1 202 ? -10.935 -12.273 -10.121 1.00 93.50 202 THR A O 1
ATOM 1656 N N . LYS A 1 203 ? -10.169 -14.384 -10.107 1.00 93.12 203 LYS A N 1
ATOM 1657 C CA . LYS A 1 203 ? -11.278 -14.928 -9.304 1.00 93.12 203 LYS A CA 1
ATOM 1658 C C . LYS A 1 203 ? -11.262 -14.405 -7.865 1.00 93.12 203 LYS A C 1
ATOM 1660 O O . LYS A 1 203 ? -12.324 -14.120 -7.317 1.00 93.12 203 LYS A O 1
ATOM 1665 N N . LEU A 1 204 ? -10.082 -14.279 -7.258 1.00 91.69 204 LEU A N 1
ATOM 1666 C CA . LEU A 1 204 ? -9.918 -13.757 -5.901 1.00 91.69 204 LEU A CA 1
ATOM 1667 C C . LEU A 1 204 ? -10.290 -12.280 -5.814 1.00 91.69 204 LEU A C 1
ATOM 1669 O O . LEU A 1 204 ? -11.032 -11.935 -4.902 1.00 91.69 204 LEU A O 1
ATOM 1673 N N . LYS A 1 205 ? -9.872 -11.443 -6.774 1.00 92.38 205 LYS A N 1
ATOM 1674 C CA . LYS A 1 205 ? -10.262 -10.020 -6.829 1.00 92.38 205 LYS A CA 1
ATOM 1675 C C . LYS A 1 205 ? -11.782 -9.860 -6.812 1.00 92.38 205 LYS A C 1
ATOM 1677 O O . LYS A 1 205 ? -12.323 -9.289 -5.875 1.00 92.38 205 LYS A O 1
ATOM 1682 N N . LYS A 1 206 ? -12.479 -10.528 -7.741 1.00 93.88 206 LYS A N 1
ATOM 1683 C CA . LYS A 1 206 ? -13.954 -10.513 -7.799 1.00 93.88 206 LYS A CA 1
ATOM 1684 C C . LYS A 1 206 ? -14.611 -10.962 -6.491 1.00 93.88 206 LYS A C 1
ATOM 1686 O O . LYS A 1 206 ? -15.663 -10.458 -6.108 1.00 93.88 206 LYS A O 1
ATOM 1691 N N . ARG A 1 207 ? -14.017 -11.945 -5.810 1.00 92.62 207 ARG A N 1
ATOM 1692 C CA . ARG A 1 207 ? -14.522 -12.444 -4.527 1.00 92.62 207 ARG A CA 1
ATOM 1693 C C . ARG A 1 207 ? -14.318 -11.433 -3.398 1.00 92.62 207 ARG A C 1
ATOM 1695 O O . ARG A 1 207 ? -15.220 -11.278 -2.583 1.00 92.62 207 ARG A O 1
ATOM 1702 N N . ILE A 1 208 ? -13.162 -10.777 -3.352 1.00 92.38 208 ILE A N 1
ATOM 1703 C CA . ILE A 1 208 ? -12.851 -9.728 -2.375 1.00 92.38 208 ILE A CA 1
ATOM 1704 C C . ILE A 1 208 ? -13.815 -8.553 -2.552 1.00 92.38 208 ILE A C 1
ATOM 1706 O O . ILE A 1 208 ? -14.426 -8.136 -1.573 1.00 92.38 208 ILE A O 1
ATOM 1710 N N . ASP A 1 209 ? -14.058 -8.114 -3.789 1.00 92.19 209 ASP A N 1
ATOM 1711 C CA . ASP A 1 209 ? -15.028 -7.051 -4.088 1.00 92.19 209 ASP A CA 1
ATOM 1712 C C . ASP A 1 209 ? -16.429 -7.417 -3.575 1.00 92.19 209 ASP A C 1
ATOM 1714 O O . ASP A 1 209 ? -17.092 -6.631 -2.897 1.00 92.19 209 ASP A O 1
ATOM 1718 N N . ALA A 1 210 ? -16.860 -8.662 -3.808 1.00 92.94 210 ALA A N 1
ATOM 1719 C CA . ALA A 1 210 ? -18.129 -9.162 -3.288 1.00 92.94 210 ALA A CA 1
ATOM 1720 C C . ALA A 1 210 ? -18.175 -9.195 -1.748 1.00 92.94 210 ALA A C 1
ATOM 1722 O O . ALA A 1 210 ? -19.240 -8.993 -1.164 1.00 92.94 210 ALA A O 1
ATOM 1723 N N . TYR A 1 211 ? -17.052 -9.449 -1.072 1.00 92.25 211 TYR A N 1
ATOM 1724 C CA . TYR A 1 211 ? -16.981 -9.375 0.387 1.00 92.25 211 TYR A CA 1
ATOM 1725 C C . TYR A 1 211 ? -17.046 -7.937 0.901 1.00 92.25 211 TYR A C 1
ATOM 1727 O O . TYR A 1 211 ? -17.759 -7.696 1.873 1.00 92.25 211 TYR A O 1
ATOM 1735 N N . TYR A 1 212 ? -16.396 -6.980 0.237 1.00 91.25 212 TYR A N 1
ATOM 1736 C CA . TYR A 1 212 ? -16.510 -5.562 0.586 1.00 91.25 212 TYR A CA 1
ATOM 1737 C C . TYR A 1 212 ? -17.952 -5.051 0.458 1.00 91.25 212 TYR A C 1
ATOM 1739 O O . TYR A 1 212 ? -18.440 -4.370 1.358 1.00 91.25 212 TYR A O 1
ATOM 1747 N N . ILE A 1 213 ? -18.673 -5.462 -0.591 1.00 92.12 213 ILE A N 1
ATOM 1748 C CA . ILE A 1 213 ? -20.106 -5.151 -0.755 1.00 92.12 213 ILE A CA 1
ATOM 1749 C C . ILE A 1 213 ? -20.947 -5.773 0.372 1.00 92.12 213 ILE A C 1
ATOM 1751 O O . ILE A 1 213 ? -21.894 -5.165 0.868 1.00 92.12 213 ILE A O 1
ATOM 1755 N N . LYS A 1 214 ? -20.611 -6.988 0.819 1.00 90.81 214 LYS A N 1
ATOM 1756 C CA . LYS A 1 214 ? -21.303 -7.615 1.957 1.00 90.81 214 LYS A CA 1
ATOM 1757 C C . LYS A 1 214 ? -21.054 -6.865 3.262 1.00 90.81 214 LYS A C 1
ATOM 1759 O O . LYS A 1 214 ? -21.989 -6.675 4.027 1.00 90.81 214 LYS A O 1
ATOM 1764 N N . VAL A 1 215 ? -19.827 -6.408 3.507 1.00 90.81 215 VAL A N 1
ATOM 1765 C CA . VAL A 1 215 ? -19.503 -5.615 4.705 1.00 90.81 215 VAL A CA 1
ATOM 1766 C C . VAL A 1 215 ? -20.264 -4.289 4.724 1.00 90.81 215 VAL A C 1
ATOM 1768 O O . VAL A 1 215 ? -20.712 -3.880 5.789 1.00 90.81 215 VAL A O 1
ATOM 1771 N N . SER A 1 216 ? -20.458 -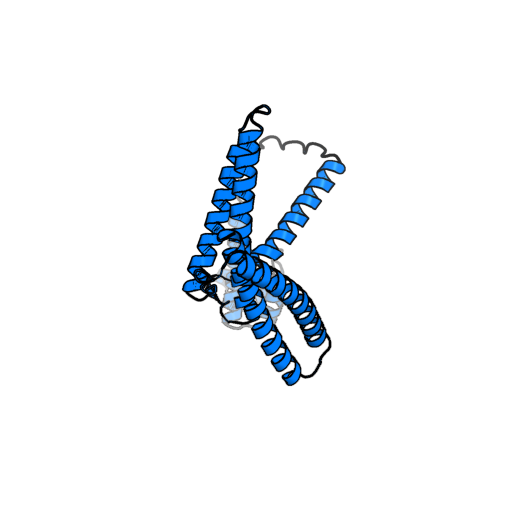3.636 3.573 1.00 88.69 216 SER A N 1
ATOM 1772 C CA . SER A 1 216 ? -21.181 -2.358 3.511 1.00 88.69 216 SER A CA 1
ATOM 1773 C C . SER A 1 216 ? -22.703 -2.482 3.639 1.00 88.69 216 SER A C 1
ATOM 1775 O O . SER A 1 216 ? -23.363 -1.498 3.964 1.00 88.69 216 SER A O 1
ATOM 1777 N N . THR A 1 217 ? -23.266 -3.666 3.385 1.00 91.12 217 THR A N 1
ATOM 1778 C CA . THR A 1 217 ? -24.720 -3.914 3.403 1.00 91.12 217 THR A CA 1
ATOM 1779 C C . THR A 1 217 ? -25.207 -4.638 4.658 1.00 91.12 217 THR A C 1
ATOM 1781 O O . THR A 1 217 ? -26.385 -4.544 5.001 1.00 91.12 217 THR A O 1
ATOM 1784 N N . GLU A 1 218 ? -24.328 -5.356 5.357 1.00 90.44 218 GLU A N 1
ATOM 1785 C CA . GLU A 1 218 ? -24.666 -6.092 6.574 1.00 90.44 218 GLU A CA 1
ATOM 1786 C C . GLU A 1 218 ? -24.777 -5.150 7.785 1.00 90.44 218 GLU A C 1
ATOM 1788 O O . GLU A 1 218 ? -23.989 -4.224 7.955 1.00 90.44 218 GLU A O 1
ATOM 1793 N N . THR A 1 219 ? -25.749 -5.401 8.662 1.00 89.94 219 THR A N 1
ATOM 1794 C CA . THR A 1 219 ? -25.974 -4.606 9.885 1.00 89.94 219 THR A CA 1
ATOM 1795 C C . THR A 1 219 ? -25.468 -5.306 11.148 1.00 89.94 219 THR A C 1
ATOM 1797 O O . THR A 1 219 ? -25.155 -4.655 12.148 1.00 89.94 219 THR A O 1
ATOM 1800 N N . ASP A 1 220 ? -25.348 -6.636 11.115 1.00 93.69 220 ASP A N 1
ATOM 1801 C CA . ASP A 1 220 ? -24.872 -7.438 12.238 1.00 93.69 220 ASP A CA 1
ATOM 1802 C C . ASP A 1 220 ? -23.343 -7.368 12.380 1.00 93.69 220 ASP A C 1
ATOM 1804 O O . ASP A 1 220 ? -22.576 -7.885 11.560 1.00 93.69 220 ASP A O 1
ATOM 1808 N N . LYS A 1 221 ? -22.895 -6.798 13.504 1.00 90.88 221 LYS A N 1
ATOM 1809 C CA . LYS A 1 221 ? -21.479 -6.659 13.872 1.00 90.88 221 LYS A CA 1
ATOM 1810 C C . LYS A 1 221 ? -20.718 -7.985 13.871 1.00 90.88 221 LYS A C 1
ATOM 1812 O O . LYS A 1 221 ? -19.526 -7.994 13.563 1.00 90.88 221 LYS A O 1
ATOM 1817 N N . HIS A 1 222 ? -21.352 -9.099 14.241 1.00 91.50 222 HIS A N 1
ATOM 1818 C CA . HIS A 1 222 ? -20.673 -10.395 14.266 1.00 91.50 222 HIS A CA 1
ATOM 1819 C C . HIS A 1 222 ? -20.401 -10.909 12.848 1.00 91.50 222 HIS A C 1
ATOM 1821 O O . HIS A 1 222 ? -19.279 -11.322 12.543 1.00 91.50 222 HIS A O 1
ATOM 1827 N N . LYS A 1 223 ? -21.399 -10.832 11.961 1.00 91.25 223 LYS A N 1
ATOM 1828 C CA . LYS A 1 223 ? -21.248 -11.220 10.553 1.00 91.25 223 LYS A CA 1
ATOM 1829 C C . LYS A 1 223 ? -20.247 -10.334 9.823 1.00 91.25 223 LYS A C 1
ATOM 1831 O O . LYS A 1 223 ? -19.395 -10.875 9.122 1.00 91.25 223 LYS A O 1
ATOM 1836 N N . ILE A 1 224 ? -20.269 -9.020 10.065 1.00 90.56 224 ILE A N 1
ATOM 1837 C CA . ILE A 1 224 ? -19.268 -8.083 9.530 1.00 90.56 224 ILE A CA 1
ATOM 1838 C C . ILE A 1 224 ? -17.853 -8.562 9.874 1.00 90.56 224 ILE A C 1
ATOM 1840 O O . ILE A 1 224 ? -17.047 -8.790 8.976 1.00 90.56 224 ILE A O 1
ATOM 1844 N N . ARG A 1 225 ? -17.575 -8.843 11.155 1.00 90.44 225 ARG A N 1
ATOM 1845 C CA . ARG A 1 225 ? -16.254 -9.333 11.595 1.00 90.44 225 ARG A CA 1
ATOM 1846 C C . ARG A 1 225 ? -15.846 -10.648 10.929 1.00 90.44 225 ARG A C 1
ATOM 1848 O O . ARG A 1 225 ? -14.663 -10.867 10.668 1.00 90.44 225 ARG A O 1
ATOM 1855 N N . LEU A 1 226 ? -16.789 -11.560 10.685 1.00 92.50 226 LEU A N 1
ATOM 1856 C CA . LEU A 1 226 ? -16.496 -12.809 9.978 1.00 92.50 226 LEU A CA 1
ATOM 1857 C C . LEU A 1 226 ? -16.104 -12.551 8.522 1.00 92.50 226 LEU A C 1
ATOM 1859 O O . LEU A 1 226 ? -15.133 -13.144 8.047 1.00 92.50 226 LEU A O 1
ATOM 1863 N N . VAL A 1 227 ? -16.820 -11.660 7.835 1.00 91.19 227 VAL A N 1
ATOM 1864 C CA . VAL A 1 227 ? -16.511 -11.287 6.451 1.00 91.19 227 VAL A CA 1
ATOM 1865 C C . VAL A 1 227 ? -15.185 -10.522 6.379 1.00 91.19 227 VAL A C 1
ATOM 1867 O O . VAL A 1 227 ? -14.360 -10.849 5.534 1.00 91.19 227 VAL A O 1
ATOM 1870 N N . GLU A 1 228 ? -14.885 -9.618 7.313 1.00 90.88 228 GLU A N 1
ATOM 1871 C CA . GLU A 1 228 ? -13.583 -8.930 7.402 1.00 90.88 228 GLU A CA 1
ATOM 1872 C C . GLU A 1 228 ? -12.409 -9.908 7.556 1.00 90.88 228 GLU A C 1
ATOM 1874 O O . GLU A 1 228 ? -11.371 -9.765 6.908 1.00 90.88 228 GLU A O 1
ATOM 1879 N N . ARG A 1 229 ? -12.569 -10.966 8.364 1.00 91.19 229 ARG A N 1
ATOM 1880 C CA . ARG A 1 229 ? -11.558 -12.034 8.459 1.00 91.19 229 ARG A CA 1
ATOM 1881 C C . ARG A 1 229 ? -11.387 -12.776 7.132 1.00 91.19 229 ARG A C 1
ATOM 1883 O O . ARG A 1 229 ? -10.275 -13.202 6.817 1.00 91.19 229 ARG A O 1
ATOM 1890 N N . GLN A 1 230 ? -12.466 -12.966 6.370 1.00 92.06 230 GLN A N 1
ATOM 1891 C CA . GLN A 1 230 ? -12.404 -13.579 5.039 1.00 92.06 230 GLN A CA 1
ATOM 1892 C C . GLN A 1 230 ? -11.724 -12.661 4.019 1.00 92.06 230 GLN A C 1
ATOM 1894 O O . GLN A 1 230 ? -10.934 -13.166 3.218 1.00 92.06 230 GLN A O 1
ATOM 1899 N N . ILE A 1 231 ? -11.977 -11.349 4.079 1.00 91.25 231 ILE A N 1
ATOM 1900 C CA . ILE A 1 231 ? -11.294 -10.328 3.270 1.00 91.25 231 ILE A CA 1
ATOM 1901 C C . ILE A 1 231 ? -9.795 -10.400 3.535 1.00 91.25 231 ILE A C 1
ATOM 1903 O O . ILE A 1 231 ? -9.051 -10.736 2.622 1.00 91.25 231 ILE A O 1
ATOM 1907 N N . ASN A 1 232 ? -9.371 -10.259 4.793 1.00 91.12 232 ASN A N 1
ATOM 1908 C CA . ASN A 1 232 ? -7.959 -10.314 5.184 1.00 91.12 232 ASN A CA 1
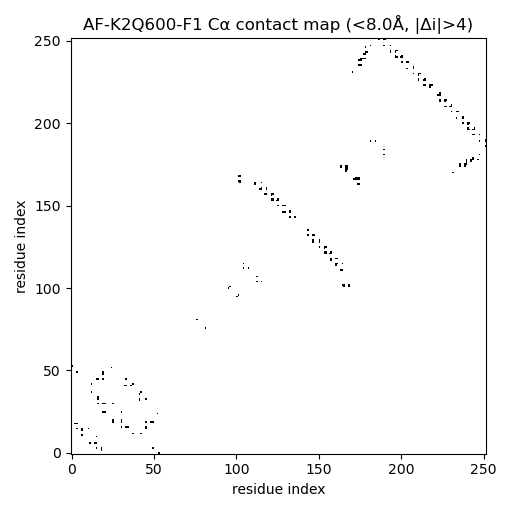ATOM 1909 C C . ASN A 1 232 ? -7.264 -11.594 4.668 1.00 91.12 232 ASN A C 1
ATOM 1911 O O . ASN A 1 232 ? -6.226 -11.545 4.008 1.00 91.12 232 ASN A O 1
ATOM 1915 N N . ARG A 1 233 ? -7.866 -12.773 4.885 1.00 90.38 233 ARG A N 1
ATOM 1916 C CA . ARG A 1 233 ? -7.314 -14.043 4.369 1.00 90.38 233 ARG A CA 1
ATOM 1917 C C . ARG A 1 233 ? -7.207 -14.064 2.842 1.00 90.38 233 ARG A C 1
ATOM 1919 O O . ARG A 1 233 ? -6.244 -14.606 2.303 1.00 90.38 233 ARG A O 1
ATOM 1926 N N . SER A 1 234 ? -8.204 -13.515 2.155 1.00 89.31 234 SER A N 1
ATOM 1927 C CA . SER A 1 234 ? -8.246 -13.484 0.693 1.00 89.31 234 SER A CA 1
ATOM 1928 C C . SER A 1 234 ? -7.236 -12.491 0.119 1.00 89.31 234 SER A C 1
ATOM 1930 O O . SER A 1 234 ? -6.599 -12.815 -0.877 1.00 89.31 234 SER A O 1
ATOM 1932 N N . GLU A 1 235 ? -7.039 -11.339 0.760 1.00 89.88 235 GLU A N 1
ATOM 1933 C CA . GLU A 1 235 ? -6.047 -10.327 0.379 1.00 89.88 235 GLU A CA 1
ATOM 1934 C C . GLU A 1 235 ? -4.619 -10.840 0.545 1.00 89.88 235 GLU A C 1
ATOM 1936 O O . GLU A 1 235 ? -3.821 -10.738 -0.386 1.00 89.88 235 GLU A O 1
ATOM 1941 N N . LYS A 1 236 ? -4.314 -11.508 1.664 1.00 89.38 236 LYS A N 1
ATOM 1942 C CA . LYS A 1 236 ? -3.020 -12.186 1.849 1.00 89.38 236 LYS A CA 1
ATOM 1943 C C . LYS A 1 236 ? -2.742 -13.200 0.747 1.00 89.38 236 LYS A C 1
ATOM 1945 O O . LYS A 1 236 ? -1.652 -13.222 0.184 1.00 89.38 236 LYS A O 1
ATOM 1950 N N . LYS A 1 237 ? -3.739 -14.025 0.415 1.00 90.25 237 LYS A N 1
ATOM 1951 C CA . LYS A 1 237 ? -3.616 -15.029 -0.648 1.00 90.25 237 LYS A CA 1
ATOM 1952 C C . LYS A 1 237 ? -3.466 -14.390 -2.029 1.00 90.25 237 LYS A C 1
ATOM 1954 O O . LYS A 1 237 ? -2.680 -14.869 -2.840 1.00 90.25 237 LYS A O 1
ATOM 1959 N N . LEU A 1 238 ? -4.209 -13.316 -2.297 1.00 91.12 238 LEU A N 1
ATOM 1960 C CA . LEU A 1 238 ? -4.100 -12.544 -3.531 1.00 91.12 238 LEU A CA 1
ATOM 1961 C C . LEU A 1 238 ? -2.677 -12.006 -3.700 1.00 91.12 238 LEU A C 1
ATOM 1963 O O . LEU A 1 238 ? -2.083 -12.210 -4.753 1.00 91.12 238 LEU A O 1
ATOM 1967 N N . HIS A 1 239 ? -2.140 -11.383 -2.651 1.00 88.94 239 HIS A N 1
ATOM 1968 C CA . HIS A 1 239 ? -0.792 -10.828 -2.638 1.00 88.94 239 HIS A CA 1
ATOM 1969 C C . HIS A 1 239 ? 0.288 -11.904 -2.825 1.00 88.94 239 HIS A C 1
ATOM 1971 O O . HIS A 1 239 ? 1.203 -11.746 -3.628 1.00 88.94 239 HIS A O 1
ATOM 1977 N N . GLN A 1 240 ? 0.141 -13.050 -2.159 1.00 89.44 240 GLN A N 1
ATOM 1978 C CA . GLN A 1 240 ? 1.044 -14.183 -2.353 1.00 89.44 240 GLN A CA 1
ATOM 1979 C C . GLN A 1 240 ? 1.018 -14.688 -3.804 1.00 89.44 240 GLN A C 1
ATOM 1981 O O . GLN A 1 240 ? 2.058 -14.965 -4.394 1.00 89.44 240 GLN A O 1
ATOM 1986 N N . HIS A 1 241 ? -0.164 -14.789 -4.418 1.00 90.50 241 HIS A N 1
ATOM 1987 C CA . HIS A 1 241 ? -0.269 -15.202 -5.817 1.00 90.50 241 HIS A CA 1
ATOM 1988 C C . HIS A 1 241 ? 0.324 -14.178 -6.785 1.00 90.50 241 HIS A C 1
ATOM 1990 O O . HIS A 1 241 ? 0.880 -14.596 -7.796 1.00 90.50 241 HIS A O 1
ATOM 1996 N N . THR A 1 242 ? 0.241 -12.877 -6.493 1.00 89.19 242 THR A N 1
ATOM 1997 C CA . THR A 1 242 ? 0.915 -11.855 -7.307 1.00 89.19 242 THR A CA 1
ATOM 1998 C C . THR A 1 242 ? 2.432 -11.961 -7.188 1.00 89.19 242 THR A C 1
ATOM 2000 O O . THR A 1 242 ? 3.081 -12.090 -8.216 1.00 89.19 242 THR A O 1
ATOM 2003 N N . LEU A 1 243 ? 2.977 -12.079 -5.969 1.00 88.31 243 LEU A N 1
ATOM 2004 C CA . LEU A 1 243 ? 4.416 -12.295 -5.756 1.00 88.31 243 LEU A CA 1
ATOM 2005 C C . LEU A 1 243 ? 4.931 -13.542 -6.485 1.00 88.31 243 LEU A C 1
ATOM 2007 O O . LEU A 1 243 ? 6.005 -13.539 -7.079 1.00 88.31 243 LEU A O 1
ATOM 2011 N N . ASN A 1 244 ? 4.144 -14.618 -6.462 1.00 87.94 244 ASN A N 1
ATOM 2012 C CA . ASN A 1 244 ? 4.488 -15.846 -7.166 1.00 87.94 244 ASN A CA 1
ATOM 2013 C C . ASN A 1 244 ? 4.464 -15.674 -8.692 1.00 87.94 244 ASN A C 1
ATOM 2015 O O . ASN A 1 244 ? 5.278 -16.281 -9.377 1.00 87.94 244 ASN A O 1
ATOM 2019 N N . ILE A 1 245 ? 3.538 -14.879 -9.240 1.00 89.06 245 ILE A N 1
ATOM 2020 C CA . ILE A 1 245 ? 3.507 -14.578 -10.679 1.00 89.06 245 ILE A CA 1
ATOM 2021 C C . ILE A 1 245 ? 4.743 -13.778 -11.079 1.00 89.06 245 ILE A C 1
ATOM 2023 O O . ILE A 1 245 ? 5.327 -14.098 -12.109 1.00 89.06 245 ILE A O 1
ATOM 2027 N N . ASP A 1 246 ? 5.119 -12.780 -10.283 1.00 87.19 246 ASP A N 1
ATOM 2028 C CA . ASP A 1 246 ? 6.270 -11.918 -10.563 1.00 87.19 246 ASP A CA 1
ATOM 2029 C C . ASP A 1 246 ? 7.557 -12.747 -10.562 1.00 87.19 246 ASP A C 1
ATOM 2031 O O . ASP A 1 246 ? 8.247 -12.796 -11.574 1.00 87.19 246 ASP A O 1
ATOM 2035 N N . LYS A 1 247 ? 7.772 -13.567 -9.525 1.00 87.19 247 LYS A N 1
ATOM 2036 C CA . LYS A 1 247 ? 8.917 -14.488 -9.471 1.00 87.19 247 LYS A CA 1
ATOM 2037 C C . LYS A 1 247 ? 8.952 -15.490 -10.627 1.00 87.19 247 LYS A C 1
ATOM 2039 O O . LYS A 1 247 ? 10.021 -15.813 -11.122 1.00 87.19 247 LYS A O 1
ATOM 2044 N N . ILE A 1 248 ? 7.800 -16.009 -11.064 1.00 87.62 248 ILE A N 1
ATOM 2045 C CA . ILE A 1 248 ? 7.761 -16.900 -12.234 1.00 87.62 248 ILE A CA 1
ATOM 2046 C C . ILE A 1 248 ? 8.100 -16.135 -13.522 1.00 87.62 248 ILE A C 1
ATOM 2048 O O . ILE A 1 248 ? 8.687 -16.728 -14.418 1.00 87.62 248 ILE A O 1
ATOM 2052 N N . ASN A 1 249 ? 7.734 -14.855 -13.644 1.00 87.06 249 ASN A N 1
ATOM 2053 C CA . ASN A 1 249 ? 8.130 -14.054 -14.805 1.00 87.06 249 ASN A CA 1
ATOM 2054 C C . ASN A 1 249 ? 9.634 -13.761 -14.803 1.00 87.06 249 ASN A C 1
ATOM 2056 O O . ASN A 1 249 ? 10.205 -13.725 -15.879 1.00 87.06 249 ASN A O 1
ATOM 2060 N N . ASP A 1 250 ? 10.259 -13.607 -13.634 1.00 85.81 250 ASP A N 1
ATOM 2061 C CA . ASP A 1 250 ? 11.713 -13.420 -13.530 1.00 85.81 250 ASP A CA 1
ATOM 2062 C C . ASP A 1 250 ? 12.505 -14.687 -13.916 1.00 85.81 250 ASP A C 1
ATOM 2064 O O . ASP A 1 250 ? 13.665 -14.600 -14.311 1.00 85.81 250 ASP A O 1
ATOM 2068 N N . LEU A 1 251 ? 11.891 -15.871 -13.785 1.00 84.19 251 LEU A N 1
ATOM 2069 C CA . LEU A 1 251 ? 12.494 -17.172 -14.111 1.00 84.19 251 LEU A CA 1
ATOM 2070 C C . LEU A 1 251 ? 12.261 -17.631 -15.564 1.00 84.19 251 LEU A C 1
ATOM 2072 O O . LEU A 1 251 ? 12.861 -18.624 -15.978 1.00 84.19 251 LEU A O 1
ATOM 2076 N N . LEU A 1 252 ? 11.358 -16.977 -16.303 1.00 81.56 252 LEU A N 1
ATOM 2077 C CA . LEU A 1 252 ? 10.976 -17.319 -17.682 1.00 81.56 252 LEU A CA 1
ATOM 2078 C C . LEU A 1 252 ? 11.675 -16.414 -18.696 1.00 81.56 252 LEU A C 1
ATOM 2080 O O . LEU A 1 252 ? 12.142 -16.972 -19.713 1.00 81.56 252 LEU A O 1
#

Organism: NCBI:txid555500

Foldseek 3Di:
DVQLVVCVVVLDLVSLLVVLVPDPPRDPVLSVVSVVDDDPVNSVVSVVSSVVVVVVVVPPDPDPDDPDPDDDDPDPDPPVNVVVVVVVVVVVVVVCCVPVVQFDLVPDDPVLNVLVVLLVVLVVVLVVLVVVLVPDDPPPVVSNVVSVVVSVVSVVSSVVSVLQRNLCRLPVDGADPDADDCPPDDLVRLVVLLVVLVVVLVVLVVVLVVLVVVLVPDDDPVVNVVSSVVNSVSSSVSVRSVVNNVVSVVVD

pLDDT: mean 83.54, std 12.08, range [43.12, 95.38]